Protein AF-A0A444UXS1-F1 (afdb_monomer_lite)

Foldseek 3Di:
DVVQLVVCVPPPVSNVVVVVVVVVVVVVVVVVVCCVPPPVNVVVVVVVVVVVVVVVVVVVVVVVVVVVVVVVVVVVVVVVVVVVVVVVVVVVVVVVVVVVVVVVVVVLVVVLVVLVVQLVVLVVQVVVLVVVVVVVVVVQVVVVVVVDHPDVVVVVVSVVVSVVSNVVSVVSNVVSVVVNVVSVVVVVVVVVVVVVVVVVVVVVVVVVVVVVVVVVVCCVPVNDPVDPPVPVPPDPPPDDPDDDDDDDDDDPDDDPDPPPPPPDDPVVVVVVVLVVLLVVLLVVVVVVPQDSVLLNVLCVVVSSPNVSSVVVSVVVVD

Secondary structure (DSSP, 8-state):
-HHHHHHSTT-HHHHHHHHHHHHHHHHHHHHHHHHHH-HHHHHHHHHHHHHHHHHHHHHHHHHHHHHHHHHHHHHHHHHHHHHHHHHHHHHHHHHHHHHHHHHHHHHHHHHHHHHHHHHHHHHHHHHHHHHHHHHHHHHHHHHHTTT----HHHHHHHHHHHHHHHHHHHHHHHHHHHHHHHHHHHHHHHHHHHHHHHHHHHHHHHHHHHHHHHHHHHHHHH--TTS----SS-----------------------PPP------HHHHHHHHHHHHHHHHHHHHHHTT--HHHHHHHHHHTTT-HHHHHHHHHHT--

InterPro domains:
  IPR009060 UBA-like superfamily [SSF46934] (278-315)
  IPR015940 Ubiquitin-associated domain [PS50030] (269-316)
  IPR031974 Programmed cell death protein 7 [PF16021] (1-224)
  IPR042575 Ubiquitin-associated protein 1, C-terminal [G3DSA:1.20.120.1920] (266-318)
  IPR049467 Ubiquitin-associated protein 1-like, UBA2 domain [PF21267] (277-316)
  IPR052831 Apoptosis-promoting protein [PTHR48190] (3-247)

pLDDT: mean 82.59, std 17.51, range [29.61, 98.12]

Radius of gyration: 54.07 Å; chains: 1; bounding box: 83×101×164 Å

Structure (mmCIF, N/CA/C/O backbone):
data_AF-A0A444UXS1-F1
#
_entry.id   AF-A0A444UXS1-F1
#
loop_
_atom_site.group_PDB
_atom_site.id
_atom_site.type_symbol
_atom_site.label_atom_id
_atom_site.label_alt_id
_atom_site.label_comp_id
_atom_site.label_asym_id
_atom_site.label_entity_id
_atom_site.label_seq_id
_atom_site.pdbx_PDB_ins_code
_atom_site.Cartn_x
_atom_site.Cartn_y
_atom_site.Cartn_z
_atom_site.occupancy
_atom_site.B_iso_or_equiv
_atom_site.auth_seq_id
_atom_site.auth_comp_id
_atom_site.auth_asym_id
_atom_site.auth_atom_id
_atom_site.pdbx_PDB_model_num
ATOM 1 N N . MET A 1 1 ? 24.025 29.123 -83.808 1.00 71.56 1 MET A N 1
ATOM 2 C CA . MET A 1 1 ? 24.877 28.785 -84.975 1.00 71.56 1 MET A CA 1
ATOM 3 C C . MET A 1 1 ? 24.047 28.399 -86.197 1.00 71.56 1 MET A C 1
ATOM 5 O O . MET A 1 1 ? 24.059 29.158 -87.150 1.00 71.56 1 MET A O 1
ATOM 9 N N . CYS A 1 2 ? 23.259 27.316 -86.175 1.00 77.44 2 CYS A N 1
ATOM 10 C CA . CYS A 1 2 ? 22.464 26.902 -87.348 1.00 77.44 2 CYS A CA 1
ATOM 11 C C . CYS A 1 2 ? 21.403 27.927 -87.802 1.00 77.44 2 CYS A C 1
ATOM 13 O O . CYS A 1 2 ? 21.151 28.049 -88.991 1.00 77.44 2 CYS A O 1
ATOM 15 N N . GLN A 1 3 ? 20.799 28.683 -86.878 1.00 81.50 3 GLN A N 1
ATOM 16 C CA . GLN A 1 3 ? 19.882 29.785 -87.220 1.00 81.50 3 GLN A CA 1
ATOM 17 C C . GLN A 1 3 ? 20.611 30.988 -87.845 1.00 81.50 3 GLN A C 1
ATOM 19 O O . GLN A 1 3 ? 20.126 31.545 -88.819 1.00 81.50 3 GLN A O 1
ATOM 24 N N . VAL A 1 4 ? 21.810 31.322 -87.355 1.00 78.06 4 VAL A N 1
ATOM 25 C CA . VAL A 1 4 ? 22.652 32.418 -87.879 1.00 78.06 4 VAL A CA 1
ATOM 26 C C . VAL A 1 4 ? 23.116 32.124 -89.312 1.00 78.06 4 VAL A C 1
ATOM 28 O O . VAL A 1 4 ? 23.089 33.000 -90.165 1.00 78.06 4 VAL A O 1
ATOM 31 N N . LEU A 1 5 ? 23.448 30.862 -89.609 1.00 78.25 5 LEU A N 1
ATOM 32 C CA . LEU A 1 5 ? 23.768 30.409 -90.969 1.00 78.25 5 LEU A CA 1
ATOM 33 C C . LEU A 1 5 ? 22.590 30.503 -91.942 1.00 78.25 5 LEU A C 1
ATOM 35 O O . LEU A 1 5 ? 22.803 30.732 -93.125 1.00 78.25 5 LEU A O 1
ATOM 39 N N . LYS A 1 6 ? 21.360 30.306 -91.451 1.00 80.56 6 LYS A N 1
ATOM 40 C CA . LYS A 1 6 ? 20.133 30.428 -92.254 1.00 80.56 6 LYS A CA 1
ATOM 41 C C . LYS A 1 6 ? 19.752 31.883 -92.528 1.00 80.56 6 LYS A C 1
ATOM 43 O O . LYS A 1 6 ? 19.131 32.149 -93.545 1.00 80.56 6 LYS A O 1
ATOM 48 N N . GLN A 1 7 ? 20.104 32.802 -91.631 1.00 80.12 7 GLN A N 1
ATOM 49 C CA . GLN A 1 7 ? 19.794 34.229 -91.761 1.00 80.12 7 GLN A CA 1
ATOM 50 C C . GLN A 1 7 ? 20.794 34.981 -92.652 1.00 80.12 7 GLN A C 1
ATOM 52 O O . GLN A 1 7 ? 20.419 35.962 -93.276 1.00 80.12 7 GLN A O 1
ATOM 57 N N . ASN A 1 8 ? 22.038 34.506 -92.759 1.00 74.62 8 ASN A N 1
ATOM 58 C CA . ASN A 1 8 ? 23.100 35.178 -93.516 1.00 74.62 8 ASN A CA 1
ATOM 59 C C . ASN A 1 8 ? 23.323 34.610 -94.931 1.00 74.62 8 ASN A C 1
ATOM 61 O O . ASN A 1 8 ? 24.358 34.886 -95.520 1.00 74.62 8 ASN A O 1
ATOM 65 N N . VAL A 1 9 ? 22.404 33.804 -95.479 1.00 74.25 9 VAL A N 1
ATOM 66 C CA . VAL A 1 9 ? 22.583 33.085 -96.768 1.00 74.25 9 VAL A CA 1
ATOM 67 C C . VAL A 1 9 ? 22.811 34.026 -97.957 1.00 74.25 9 VAL A C 1
ATOM 69 O O . VAL A 1 9 ? 23.476 33.653 -98.915 1.00 74.25 9 VAL A O 1
ATOM 72 N N . GLU A 1 10 ? 22.293 35.249 -97.878 1.00 73.12 10 GLU A N 1
ATOM 73 C CA . GLU A 1 10 ? 22.365 36.243 -98.954 1.00 73.12 10 GLU A CA 1
ATOM 74 C C . GLU A 1 10 ? 23.680 37.043 -98.959 1.00 73.12 10 GLU A C 1
ATOM 76 O O . GLU A 1 10 ? 24.007 37.673 -99.961 1.00 73.12 10 GLU A O 1
ATOM 81 N N . ASN A 1 11 ? 24.454 37.021 -97.864 1.00 79.25 11 ASN A N 1
ATOM 82 C CA . ASN A 1 11 ? 25.709 37.764 -97.748 1.00 79.25 11 ASN A CA 1
ATOM 83 C C . ASN A 1 11 ? 26.902 36.803 -97.675 1.00 79.25 11 ASN A C 1
ATOM 85 O O . ASN A 1 11 ? 27.207 36.249 -96.620 1.00 79.25 11 ASN A O 1
ATOM 89 N N . GLU A 1 12 ? 27.586 36.629 -98.805 1.00 73.81 12 GLU A N 1
ATOM 90 C CA . GLU A 1 12 ? 28.636 35.624 -99.017 1.00 73.81 12 GLU A CA 1
ATOM 91 C C . GLU A 1 12 ? 29.812 35.733 -98.022 1.00 73.81 12 GLU A C 1
ATOM 93 O O . GLU A 1 12 ? 30.326 34.719 -97.533 1.00 73.81 12 GLU A O 1
ATOM 98 N N . SER A 1 13 ? 30.200 36.953 -97.632 1.00 76.25 13 SER A N 1
ATOM 99 C CA . SER A 1 13 ? 31.288 37.174 -96.667 1.00 76.25 13 SER A CA 1
ATOM 100 C C . SER A 1 13 ? 30.868 36.837 -95.230 1.00 76.25 13 SER A C 1
ATOM 102 O O . SER A 1 13 ? 31.565 36.109 -94.526 1.00 76.25 13 SER A O 1
ATOM 104 N N . LEU A 1 14 ? 29.680 37.270 -94.798 1.00 79.62 14 LEU A N 1
ATOM 105 C CA . LEU A 1 14 ? 29.156 36.953 -93.461 1.00 79.62 14 LEU A CA 1
ATOM 106 C C . LEU A 1 14 ? 28.756 35.475 -93.329 1.00 79.62 14 LEU A C 1
ATOM 108 O O . LEU A 1 14 ? 28.864 34.873 -92.250 1.00 79.62 14 LEU A O 1
ATOM 112 N N . TRP A 1 15 ? 28.298 34.866 -94.422 1.00 83.31 15 TRP A N 1
ATOM 113 C CA . TRP A 1 15 ? 27.970 33.448 -94.478 1.00 83.31 15 TRP A CA 1
ATOM 114 C C . TRP A 1 15 ? 29.220 32.582 -94.343 1.00 83.31 15 TRP A C 1
ATOM 116 O O . TRP A 1 15 ? 29.248 31.687 -93.501 1.00 83.31 15 TRP A O 1
ATOM 126 N N . SER A 1 16 ? 30.284 32.885 -95.091 1.00 82.50 16 SER A N 1
ATOM 127 C CA . SER A 1 16 ? 31.548 32.144 -95.012 1.00 82.50 16 SER A CA 1
ATOM 128 C C . SER A 1 16 ? 32.194 32.238 -93.623 1.00 82.50 16 SER A C 1
ATOM 130 O O . SER A 1 16 ? 32.562 31.208 -93.054 1.00 82.50 16 SER A O 1
ATOM 132 N N . GLU A 1 17 ? 32.232 33.419 -92.997 1.00 83.69 17 GLU A N 1
ATOM 133 C CA . GLU A 1 17 ? 32.729 33.569 -91.620 1.00 83.69 17 GLU A CA 1
ATOM 134 C C . GLU A 1 17 ? 31.908 32.771 -90.595 1.00 83.69 17 GLU A C 1
ATOM 136 O O . GLU A 1 17 ? 32.457 32.112 -89.703 1.00 83.69 17 GLU A O 1
ATOM 141 N N . SER A 1 18 ? 30.576 32.823 -90.693 1.00 84.62 18 SER A N 1
ATOM 142 C CA . SER A 1 18 ? 29.694 32.078 -89.787 1.00 84.62 18 SER A CA 1
ATOM 143 C C . SER A 1 18 ? 29.741 30.566 -90.039 1.00 84.62 18 SER A C 1
ATOM 145 O O . SER A 1 18 ? 29.604 29.789 -89.088 1.00 84.62 18 SER A O 1
ATOM 147 N N . TYR A 1 19 ? 30.009 30.141 -91.277 1.00 86.25 19 TYR A N 1
ATOM 148 C CA . TYR A 1 19 ? 30.200 28.744 -91.670 1.00 86.25 19 TYR A CA 1
ATOM 149 C C . TYR A 1 19 ? 31.500 28.174 -91.111 1.00 86.25 19 TYR A C 1
ATOM 151 O O . TYR A 1 19 ? 31.478 27.108 -90.493 1.00 86.25 19 TYR A O 1
ATOM 159 N N . VAL A 1 20 ? 32.606 28.916 -91.205 1.00 88.94 20 VAL A N 1
ATOM 160 C CA . VAL A 1 20 ? 33.886 28.539 -90.584 1.00 88.94 20 VAL A CA 1
ATOM 161 C C . VAL A 1 20 ? 33.736 28.396 -89.066 1.00 88.94 20 VAL A C 1
ATOM 163 O O . VAL A 1 20 ? 34.165 27.390 -88.498 1.00 88.94 20 VAL A O 1
ATOM 166 N N . LYS A 1 21 ? 33.047 29.335 -88.401 1.00 88.69 21 LYS A N 1
ATOM 167 C CA . LYS A 1 21 ? 32.746 29.247 -86.958 1.00 88.69 21 LYS A CA 1
ATOM 168 C C . LYS A 1 21 ? 31.898 28.014 -86.619 1.00 88.69 21 LYS A C 1
ATOM 170 O O . LYS A 1 21 ? 32.183 27.317 -85.648 1.00 88.69 21 LYS A O 1
ATOM 175 N N . ALA A 1 22 ? 30.883 27.700 -87.424 1.00 90.25 22 ALA A N 1
ATOM 176 C CA . ALA A 1 22 ? 30.048 26.519 -87.210 1.00 90.25 22 ALA A CA 1
ATOM 177 C C . ALA A 1 22 ? 30.805 25.202 -87.440 1.00 90.25 22 ALA A C 1
ATOM 179 O O . ALA A 1 22 ? 30.586 24.240 -86.703 1.00 90.25 22 ALA A O 1
ATOM 180 N N . LEU A 1 23 ? 31.710 25.155 -88.422 1.00 91.00 23 LEU A N 1
ATOM 181 C CA . LEU A 1 23 ? 32.598 24.015 -88.642 1.00 91.00 23 LEU A CA 1
ATOM 182 C C . LEU A 1 23 ? 33.575 23.822 -87.481 1.00 91.00 23 LEU A C 1
ATOM 184 O O . LEU A 1 23 ? 33.778 22.683 -87.064 1.00 91.00 23 LEU A O 1
ATOM 188 N N . ALA A 1 24 ? 34.121 24.905 -86.923 1.00 91.69 24 ALA A N 1
ATOM 189 C CA . ALA A 1 24 ? 34.965 24.843 -85.733 1.00 91.69 24 ALA A CA 1
ATOM 190 C C . ALA A 1 24 ? 34.200 24.241 -84.542 1.00 91.69 24 ALA A C 1
ATOM 192 O O . ALA A 1 24 ? 34.638 23.243 -83.975 1.00 91.69 24 ALA A O 1
ATOM 193 N N . VAL A 1 25 ? 32.994 24.744 -84.248 1.00 92.06 25 VAL A N 1
ATOM 194 C CA . VAL A 1 25 ? 32.136 24.197 -83.180 1.00 92.06 25 VAL A CA 1
ATOM 195 C C . VAL A 1 25 ? 31.753 22.738 -83.453 1.00 92.06 25 VAL A C 1
ATOM 197 O O . VAL A 1 25 ? 31.771 21.912 -82.544 1.00 92.06 25 VAL A O 1
ATOM 200 N N . LYS A 1 26 ? 31.433 22.378 -84.704 1.00 92.19 26 LYS A N 1
ATOM 201 C CA . LYS A 1 26 ? 31.150 20.985 -85.083 1.00 92.19 26 LYS A CA 1
ATOM 202 C C . LYS A 1 26 ? 32.356 20.088 -84.814 1.00 92.19 26 LYS A C 1
ATOM 204 O O . LYS A 1 26 ? 32.177 18.998 -84.279 1.00 92.19 26 LYS A O 1
ATOM 209 N N . LYS A 1 27 ? 33.561 20.539 -85.165 1.00 93.31 27 LYS A N 1
ATOM 210 C CA . LYS A 1 27 ? 34.802 19.799 -84.931 1.00 93.31 27 LYS A CA 1
ATOM 211 C C . LYS A 1 27 ? 35.059 19.614 -83.433 1.00 93.31 27 LYS A C 1
ATOM 213 O O . LYS A 1 27 ? 35.276 18.484 -83.011 1.00 93.31 27 LYS A O 1
ATOM 218 N N . GLU A 1 28 ? 34.911 20.666 -82.627 1.00 93.19 28 GLU A N 1
ATOM 219 C CA . GLU A 1 28 ? 35.021 20.583 -81.161 1.00 93.19 28 GLU A CA 1
ATOM 220 C C . GLU A 1 28 ? 34.003 19.607 -80.550 1.00 93.19 28 GLU A C 1
ATOM 222 O O . GLU A 1 28 ? 34.329 18.836 -79.645 1.00 93.19 28 GLU A O 1
ATOM 227 N N . LEU A 1 29 ? 32.758 19.615 -81.038 1.00 92.25 29 LEU A N 1
ATOM 228 C CA . LEU A 1 29 ? 31.724 18.683 -80.587 1.00 92.25 29 LEU A CA 1
ATOM 229 C C . LEU A 1 29 ? 32.030 17.246 -81.009 1.00 92.25 29 LEU A C 1
ATOM 231 O O . LEU A 1 29 ? 31.828 16.334 -80.214 1.00 92.25 29 LEU A O 1
ATOM 235 N N . GLN A 1 30 ? 32.541 17.032 -82.222 1.00 92.81 30 GLN A N 1
ATOM 236 C CA . GLN A 1 30 ? 32.962 15.712 -82.692 1.00 92.81 30 GLN A CA 1
ATOM 237 C C . GLN A 1 30 ? 34.162 15.178 -81.902 1.00 92.81 30 GLN A C 1
ATOM 239 O O . GLN A 1 30 ? 34.218 13.986 -81.621 1.00 92.81 30 GLN A O 1
ATOM 244 N N . GLU A 1 31 ? 35.104 16.036 -81.514 1.00 91.62 31 GLU A N 1
ATOM 245 C CA . GLU A 1 31 ? 36.233 15.666 -80.656 1.00 91.62 31 GLU A CA 1
ATOM 246 C C . GLU A 1 31 ? 35.761 15.284 -79.247 1.00 91.62 31 GLU A C 1
ATOM 248 O O . GLU A 1 31 ? 36.121 14.218 -78.750 1.00 91.62 31 GLU A O 1
ATOM 253 N N . LYS A 1 32 ? 34.870 16.077 -78.637 1.00 91.00 32 LYS A N 1
ATOM 254 C CA . LYS A 1 32 ? 34.247 15.735 -77.345 1.00 91.00 32 LYS A CA 1
ATOM 255 C C . LYS A 1 32 ? 33.427 14.447 -77.429 1.00 91.00 32 LYS A C 1
ATOM 257 O O . LYS A 1 32 ? 33.515 13.614 -76.532 1.00 91.00 32 LYS A O 1
ATOM 262 N N . LEU A 1 33 ? 32.675 14.246 -78.509 1.00 93.12 33 LEU A N 1
ATOM 263 C CA . LEU A 1 33 ? 31.891 13.031 -78.718 1.00 93.12 33 LEU A CA 1
ATOM 264 C C . LEU A 1 33 ? 32.794 11.795 -78.806 1.00 93.12 33 LEU A C 1
ATOM 266 O O . LEU A 1 33 ? 32.538 10.824 -78.110 1.00 93.12 33 LEU A O 1
ATOM 270 N N . LYS A 1 34 ? 33.914 11.864 -79.539 1.00 90.88 34 LYS A N 1
ATOM 271 C CA . LYS A 1 34 ? 34.908 10.775 -79.583 1.00 90.88 34 LYS A CA 1
ATOM 272 C C . LYS A 1 34 ? 35.447 10.408 -78.200 1.00 90.88 34 LYS A C 1
ATOM 274 O O . LYS A 1 34 ? 35.647 9.232 -77.938 1.00 90.88 34 LYS A O 1
ATOM 279 N N . THR A 1 35 ? 35.660 11.384 -77.312 1.00 88.19 35 THR A N 1
ATOM 280 C CA . THR A 1 35 ? 36.096 11.092 -75.932 1.00 88.19 35 THR A CA 1
ATOM 281 C C . THR A 1 35 ? 35.005 10.446 -75.080 1.00 88.19 35 THR A C 1
ATOM 283 O O . THR A 1 35 ? 35.314 9.667 -74.186 1.00 88.19 35 THR A O 1
ATOM 286 N N . LEU A 1 36 ? 33.734 10.755 -75.349 1.00 88.81 36 LEU A N 1
ATOM 287 C CA . LEU A 1 36 ? 32.593 10.180 -74.635 1.00 88.81 36 LEU A CA 1
ATOM 288 C C . LEU A 1 36 ? 32.216 8.791 -75.157 1.00 88.81 36 LEU A C 1
ATOM 290 O O . LEU A 1 36 ? 31.752 7.974 -74.368 1.00 88.81 36 LEU A O 1
ATOM 294 N N . ASP A 1 37 ? 32.444 8.536 -76.446 1.00 89.19 37 ASP A N 1
ATOM 295 C CA . ASP A 1 37 ? 32.209 7.251 -77.112 1.00 89.19 37 ASP A CA 1
ATOM 296 C C . ASP A 1 37 ? 33.406 6.295 -76.991 1.00 89.19 37 ASP A C 1
ATOM 298 O O . ASP A 1 37 ? 33.297 5.122 -77.354 1.00 89.19 37 ASP A O 1
ATOM 302 N N . ASP A 1 38 ? 34.544 6.766 -76.466 1.00 93.25 38 ASP A N 1
ATOM 303 C CA . ASP A 1 38 ? 35.699 5.919 -76.188 1.00 93.25 38 ASP A CA 1
ATOM 304 C C . ASP A 1 38 ? 35.313 4.850 -75.143 1.00 93.25 38 ASP A C 1
ATOM 306 O O . ASP A 1 38 ? 34.990 5.183 -73.991 1.00 93.25 38 ASP A O 1
ATOM 310 N N . PRO A 1 39 ? 35.349 3.552 -75.502 1.00 93.44 39 PRO A N 1
ATOM 311 C CA . PRO A 1 39 ? 34.975 2.475 -74.594 1.00 93.44 39 PRO A CA 1
ATOM 312 C C . PRO A 1 39 ? 35.823 2.459 -73.317 1.00 93.44 39 PRO A C 1
ATOM 314 O O . PRO A 1 39 ? 35.317 2.064 -72.263 1.00 93.44 39 PRO A O 1
ATOM 317 N N . VAL A 1 40 ? 37.079 2.921 -73.374 1.00 93.38 40 VAL A N 1
ATOM 318 C CA . VAL A 1 40 ? 37.968 2.996 -72.206 1.00 93.38 40 VAL A CA 1
ATOM 319 C C . VAL A 1 40 ? 37.472 4.057 -71.225 1.00 93.38 40 VAL A C 1
ATOM 321 O O . VAL A 1 40 ? 37.344 3.786 -70.028 1.00 93.38 40 VAL A O 1
ATOM 324 N N . TYR A 1 41 ? 37.106 5.238 -71.729 1.00 91.50 41 TYR A N 1
ATOM 325 C CA . TYR A 1 41 ? 36.552 6.320 -70.916 1.00 91.50 41 TYR A CA 1
ATOM 326 C C . TYR A 1 41 ? 35.227 5.914 -70.255 1.00 91.50 41 TYR A C 1
ATOM 328 O O . TYR A 1 41 ? 35.045 6.102 -69.047 1.00 91.50 41 TYR A O 1
ATOM 336 N N . ILE A 1 42 ? 34.315 5.300 -71.017 1.00 92.62 42 ILE A N 1
ATOM 337 C CA . ILE A 1 42 ? 33.032 4.803 -70.498 1.00 92.62 42 ILE A CA 1
ATOM 338 C C . ILE A 1 42 ? 33.260 3.771 -69.389 1.00 92.62 42 ILE A C 1
ATOM 340 O O . ILE A 1 42 ? 32.602 3.824 -68.344 1.00 92.62 42 ILE A O 1
ATOM 344 N N . GLU A 1 43 ? 34.182 2.831 -69.590 1.00 95.12 43 GLU A N 1
ATOM 345 C CA . GLU A 1 43 ? 34.486 1.792 -68.609 1.00 95.12 43 GLU A CA 1
ATOM 346 C C . GLU A 1 43 ? 35.090 2.378 -67.323 1.00 95.12 43 GLU A C 1
ATOM 348 O O . GLU A 1 43 ? 34.709 1.991 -66.215 1.00 95.12 43 GLU A O 1
ATOM 353 N N . ASP A 1 44 ? 35.945 3.391 -67.429 1.00 94.06 44 ASP A N 1
ATOM 354 C CA . ASP A 1 44 ? 36.478 4.102 -66.267 1.00 94.06 44 ASP A CA 1
ATOM 355 C C . ASP A 1 44 ? 35.397 4.867 -65.495 1.00 94.06 44 ASP A C 1
ATOM 357 O O . ASP A 1 44 ? 35.377 4.856 -64.255 1.00 94.06 44 ASP A O 1
ATOM 361 N N . VAL A 1 45 ? 34.444 5.486 -66.197 1.00 94.62 45 VAL A N 1
ATOM 362 C CA . VAL A 1 45 ? 33.271 6.115 -65.573 1.00 94.62 45 VAL A CA 1
ATOM 363 C C . VAL A 1 45 ? 32.395 5.063 -64.883 1.00 94.62 45 VAL A C 1
ATOM 365 O O . VAL A 1 45 ? 32.007 5.257 -63.724 1.00 94.62 45 VAL A O 1
ATOM 368 N N . LYS A 1 46 ? 32.137 3.911 -65.517 1.00 95.75 46 LYS A N 1
ATOM 369 C CA . LYS A 1 46 ? 31.399 2.788 -64.908 1.00 95.75 46 LYS A CA 1
ATOM 370 C C . LYS A 1 46 ? 32.093 2.271 -63.650 1.00 95.75 46 LYS A C 1
ATOM 372 O O . LYS A 1 46 ? 31.438 2.115 -62.615 1.00 95.75 46 LYS A O 1
ATOM 377 N N . LYS A 1 47 ? 33.417 2.087 -63.680 1.00 96.38 47 LYS A N 1
ATOM 378 C CA . LYS A 1 47 ? 34.221 1.698 -62.509 1.00 96.38 47 LYS A CA 1
ATOM 379 C C . LYS A 1 47 ? 34.112 2.728 -61.384 1.00 96.38 47 LYS A C 1
ATOM 381 O O . LYS A 1 47 ? 33.912 2.345 -60.226 1.00 96.38 47 LYS A O 1
ATOM 386 N N . LYS A 1 48 ? 34.182 4.031 -61.688 1.00 96.81 48 LYS A N 1
ATOM 387 C CA . LYS A 1 48 ? 33.979 5.111 -60.700 1.00 96.81 48 LYS A CA 1
ATOM 388 C C . LYS A 1 48 ? 32.580 5.045 -60.076 1.00 96.81 48 LYS A C 1
ATOM 390 O O . LYS A 1 48 ? 32.458 5.066 -58.850 1.00 96.81 48 LYS A O 1
ATOM 395 N N . LEU A 1 49 ? 31.533 4.880 -60.884 1.00 97.06 49 LEU A N 1
ATOM 396 C CA . LEU A 1 49 ? 30.154 4.741 -60.401 1.00 97.06 49 LEU A CA 1
ATOM 397 C C . LEU A 1 49 ? 29.962 3.483 -59.545 1.00 97.06 49 LEU A C 1
ATOM 399 O O . LEU A 1 49 ? 29.319 3.548 -58.495 1.00 97.06 49 LEU A O 1
ATOM 403 N N . ALA A 1 50 ? 30.560 2.356 -59.932 1.00 97.19 50 ALA A N 1
ATOM 404 C CA . ALA A 1 50 ? 30.532 1.124 -59.152 1.00 97.19 50 ALA A CA 1
ATOM 405 C C . ALA A 1 50 ? 31.206 1.305 -57.781 1.00 97.19 50 ALA A C 1
ATOM 407 O O . ALA A 1 50 ? 30.650 0.880 -56.766 1.00 97.19 50 ALA A O 1
ATOM 408 N N . ARG A 1 51 ? 32.354 1.999 -57.717 1.00 96.88 51 ARG A N 1
ATOM 409 C CA . ARG A 1 51 ? 33.023 2.350 -56.448 1.00 96.88 51 ARG A CA 1
ATOM 410 C C . ARG A 1 51 ? 32.128 3.216 -55.555 1.00 96.88 51 ARG A C 1
ATOM 412 O O . ARG A 1 51 ? 32.005 2.932 -54.364 1.00 96.88 51 ARG A O 1
ATOM 419 N N . ILE A 1 52 ? 31.453 4.222 -56.119 1.00 96.56 52 ILE A N 1
ATOM 420 C CA . ILE A 1 52 ? 30.520 5.089 -55.377 1.00 96.56 52 ILE A CA 1
ATOM 421 C C . ILE A 1 52 ? 29.323 4.288 -54.850 1.00 96.56 52 ILE A C 1
ATOM 423 O O . ILE A 1 52 ? 28.985 4.407 -53.672 1.00 96.56 52 ILE A O 1
ATOM 427 N N . ARG A 1 53 ? 28.704 3.444 -55.687 1.00 96.75 53 ARG A N 1
ATOM 428 C CA . ARG A 1 53 ? 27.582 2.574 -55.289 1.00 96.75 53 ARG A CA 1
ATOM 429 C C . ARG A 1 53 ? 27.986 1.631 -54.156 1.00 96.75 53 ARG A C 1
ATOM 431 O O . ARG A 1 53 ? 27.296 1.588 -53.140 1.00 96.75 53 ARG A O 1
ATOM 438 N N . LYS A 1 54 ? 29.138 0.957 -54.277 1.00 97.19 54 LYS A N 1
ATOM 439 C CA . LYS A 1 54 ? 29.694 0.091 -53.220 1.00 97.19 54 LYS A CA 1
ATOM 440 C C . LYS A 1 54 ? 29.926 0.865 -51.917 1.00 97.19 54 LYS A C 1
ATOM 442 O O . LYS A 1 54 ? 29.516 0.400 -50.856 1.00 97.19 54 LYS A O 1
ATOM 447 N N . LYS A 1 55 ? 30.509 2.071 -51.984 1.00 96.75 55 LYS A N 1
ATOM 448 C CA . LYS A 1 55 ? 30.716 2.937 -50.808 1.00 96.75 55 LYS A CA 1
ATOM 449 C C . LYS A 1 55 ? 29.391 3.324 -50.143 1.00 96.75 55 LYS A C 1
ATOM 451 O O . LYS A 1 55 ? 29.273 3.202 -48.927 1.00 96.75 55 LYS A O 1
ATOM 456 N N . ARG A 1 56 ? 28.391 3.757 -50.919 1.00 96.62 56 ARG A N 1
ATOM 457 C CA . ARG A 1 56 ? 27.058 4.122 -50.402 1.00 96.62 56 ARG A CA 1
ATOM 458 C C . ARG A 1 56 ? 26.368 2.937 -49.733 1.00 96.62 56 ARG A C 1
ATOM 460 O O . ARG A 1 56 ? 25.861 3.091 -48.628 1.00 96.62 56 ARG A O 1
ATOM 467 N N . LEU A 1 57 ? 26.407 1.760 -50.358 1.00 96.88 57 LEU A N 1
ATOM 468 C CA . LEU A 1 57 ? 25.812 0.548 -49.799 1.00 96.88 57 LEU A CA 1
ATOM 469 C C . LEU A 1 57 ? 26.492 0.141 -48.485 1.00 96.88 57 LEU A C 1
ATOM 471 O O . LEU A 1 57 ? 25.802 -0.167 -47.519 1.00 96.88 57 LEU A O 1
ATOM 475 N N . ARG A 1 58 ? 27.830 0.211 -48.411 1.00 96.56 58 ARG A N 1
ATOM 476 C CA . ARG A 1 58 ? 28.583 -0.039 -47.170 1.00 96.56 58 ARG A CA 1
ATOM 477 C C . ARG A 1 5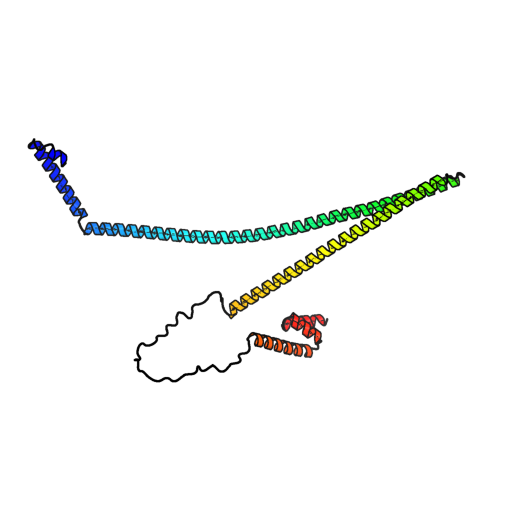8 ? 28.176 0.921 -46.053 1.00 96.56 58 ARG A C 1
ATOM 479 O O . ARG A 1 58 ? 27.960 0.484 -44.930 1.00 96.56 58 ARG A O 1
ATOM 486 N N . LEU A 1 59 ? 28.063 2.214 -46.354 1.00 96.12 59 LEU A N 1
ATOM 487 C CA . LEU A 1 59 ? 27.642 3.216 -45.370 1.00 96.12 59 LEU A CA 1
ATOM 488 C C . LEU A 1 59 ? 26.198 2.994 -44.912 1.00 96.12 59 LEU A C 1
ATOM 490 O O . LEU A 1 59 ? 25.913 3.117 -43.727 1.00 96.12 59 LEU A O 1
ATOM 494 N N . GLN A 1 60 ? 25.299 2.633 -45.830 1.00 96.75 60 GLN A N 1
ATOM 495 C CA . GLN A 1 60 ? 23.911 2.330 -45.494 1.00 96.75 60 GLN A CA 1
ATOM 496 C C . GLN A 1 60 ? 23.799 1.081 -44.612 1.00 96.75 60 GLN A C 1
ATOM 498 O O . GLN A 1 60 ? 23.047 1.108 -43.644 1.00 96.75 60 GLN A O 1
ATOM 503 N N . ARG A 1 61 ? 24.561 0.017 -44.910 1.00 96.44 61 ARG A N 1
ATOM 504 C CA . ARG A 1 61 ? 24.643 -1.190 -44.068 1.00 96.44 61 ARG A CA 1
ATOM 505 C C . ARG A 1 61 ? 25.154 -0.853 -42.672 1.00 96.44 61 ARG A C 1
ATOM 507 O O . ARG A 1 61 ? 24.425 -1.071 -41.717 1.00 96.44 61 ARG A O 1
ATOM 514 N N . LYS A 1 62 ? 26.298 -0.166 -42.576 1.00 96.56 62 LYS A N 1
ATOM 515 C CA . LYS A 1 62 ? 26.858 0.274 -41.291 1.00 96.56 62 LYS A CA 1
ATOM 516 C C . LYS A 1 62 ? 25.876 1.135 -40.487 1.00 96.56 62 LYS A C 1
ATOM 518 O O . LYS A 1 62 ? 25.759 0.967 -39.284 1.00 96.56 62 LYS A O 1
ATOM 523 N N . LYS A 1 63 ? 25.146 2.049 -41.139 1.00 97.19 63 LYS A N 1
ATOM 524 C CA . LYS A 1 63 ? 24.137 2.884 -40.465 1.00 97.19 63 LYS A CA 1
ATOM 525 C C . LYS A 1 63 ? 22.953 2.059 -39.947 1.00 97.19 63 LYS A C 1
ATOM 527 O O . LYS A 1 63 ? 22.437 2.377 -38.885 1.00 97.19 63 LYS A O 1
ATOM 532 N N . ARG A 1 64 ? 22.515 1.035 -40.690 1.00 95.94 64 ARG A N 1
ATOM 533 C CA . ARG A 1 64 ? 21.452 0.115 -40.252 1.00 95.94 64 ARG A CA 1
ATOM 534 C C . ARG A 1 64 ? 21.912 -0.756 -39.091 1.00 95.94 64 ARG A C 1
ATOM 536 O O . ARG A 1 64 ? 21.189 -0.842 -38.116 1.00 95.94 64 ARG A O 1
ATOM 543 N N . GLU A 1 65 ? 23.111 -1.324 -39.180 1.00 94.88 65 GLU A N 1
ATOM 544 C CA . GLU A 1 65 ? 23.727 -2.106 -38.100 1.00 94.88 65 GLU A CA 1
ATOM 545 C C . GLU A 1 65 ? 23.821 -1.273 -36.817 1.00 94.88 65 GLU A C 1
ATOM 547 O O . GLU A 1 65 ? 23.312 -1.685 -35.787 1.00 94.88 65 GLU A O 1
ATOM 552 N N . GLN A 1 66 ? 24.334 -0.041 -36.902 1.00 95.81 66 GLN A N 1
ATOM 553 C CA . GLN A 1 66 ? 24.396 0.871 -35.754 1.00 95.81 66 GLN A CA 1
ATOM 554 C C . GLN A 1 66 ? 23.020 1.283 -35.220 1.00 95.81 66 GLN A C 1
ATOM 556 O O . GLN A 1 66 ? 22.884 1.563 -34.036 1.00 95.81 66 GLN A O 1
ATOM 561 N N . ALA A 1 67 ? 22.010 1.401 -36.083 1.00 97.19 67 ALA A N 1
ATOM 562 C CA . ALA A 1 67 ? 20.655 1.716 -35.641 1.00 97.19 67 ALA A CA 1
ATOM 563 C C . ALA A 1 67 ? 20.019 0.530 -34.906 1.00 97.19 67 ALA A C 1
ATOM 565 O O . ALA A 1 67 ? 19.370 0.744 -33.890 1.00 97.19 67 ALA A O 1
ATOM 566 N N . LEU A 1 68 ? 20.242 -0.695 -35.394 1.00 96.25 68 LEU A N 1
ATOM 567 C CA . LEU A 1 68 ? 19.791 -1.921 -34.738 1.00 96.25 68 LEU A CA 1
ATOM 568 C C . LEU A 1 68 ? 20.494 -2.115 -33.392 1.00 96.25 68 LEU A C 1
ATOM 570 O O . LEU A 1 68 ? 19.818 -2.303 -32.392 1.00 96.25 68 LEU A O 1
ATOM 574 N N . GLU A 1 69 ? 21.818 -1.959 -33.341 1.00 95.81 69 GLU A N 1
ATOM 575 C CA . GLU A 1 69 ? 22.596 -2.057 -32.099 1.00 95.81 69 GLU A CA 1
ATOM 576 C C . GLU A 1 69 ? 22.111 -1.047 -31.047 1.00 95.81 69 GLU A C 1
ATOM 578 O O . GLU A 1 69 ? 21.874 -1.409 -29.897 1.00 95.81 69 GLU A O 1
ATOM 583 N N . LYS A 1 70 ? 21.853 0.205 -31.452 1.00 96.75 70 LYS A N 1
ATOM 584 C CA . LYS A 1 70 ? 21.255 1.219 -30.568 1.00 96.75 70 LYS A CA 1
ATOM 585 C C . LYS A 1 70 ? 19.855 0.842 -30.103 1.00 96.75 70 LYS A C 1
ATOM 587 O O . LYS A 1 70 ? 19.550 1.004 -28.931 1.00 96.75 70 LYS A O 1
ATOM 592 N N . GLN A 1 71 ? 19.013 0.334 -30.998 1.00 95.19 71 GLN A N 1
ATOM 593 C CA . GLN A 1 71 ? 17.665 -0.099 -30.642 1.00 95.19 71 GLN A CA 1
ATOM 594 C C . GLN A 1 71 ? 17.700 -1.271 -29.649 1.00 95.19 71 GLN A C 1
ATOM 596 O O . GLN A 1 71 ? 16.898 -1.316 -28.722 1.00 95.19 71 GLN A O 1
ATOM 601 N N . GLU A 1 72 ? 18.643 -2.201 -29.803 1.00 95.00 72 GLU A N 1
ATOM 602 C CA . GLU A 1 72 ? 18.866 -3.302 -28.863 1.00 95.00 72 GLU A CA 1
ATOM 603 C C . GLU A 1 72 ? 19.415 -2.810 -27.515 1.00 95.00 72 GLU A C 1
ATOM 605 O O . GLU A 1 72 ? 19.041 -3.325 -26.462 1.00 95.00 72 GLU A O 1
ATOM 610 N N . GLU A 1 73 ? 20.302 -1.814 -27.507 1.00 94.06 73 GLU A N 1
ATOM 611 C CA . GLU A 1 73 ? 20.765 -1.150 -26.282 1.00 94.06 73 GLU A CA 1
ATOM 612 C C . GLU A 1 73 ? 19.632 -0.421 -25.556 1.00 94.06 73 GLU A C 1
ATOM 614 O O . GLU A 1 73 ? 19.478 -0.58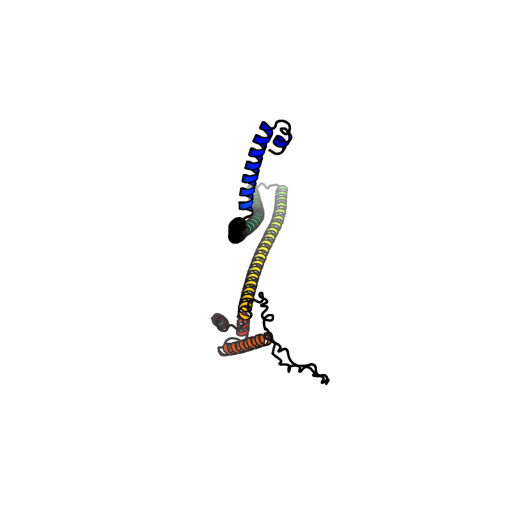4 -24.344 1.00 94.06 73 GLU A O 1
ATOM 619 N N . GLU A 1 74 ? 18.817 0.331 -26.292 1.00 95.88 74 GLU A N 1
ATOM 620 C CA . GLU A 1 74 ? 17.633 1.024 -25.785 1.00 95.88 74 GLU A CA 1
ATOM 621 C C . GLU A 1 74 ? 16.601 0.027 -25.250 1.00 95.88 74 GLU A C 1
ATOM 623 O O . GLU A 1 74 ? 16.086 0.219 -24.152 1.00 95.88 74 GLU A O 1
ATOM 628 N N . ALA A 1 75 ? 16.360 -1.088 -25.946 1.00 96.69 75 ALA A N 1
ATOM 629 C CA . ALA A 1 75 ? 15.477 -2.152 -25.470 1.00 96.69 75 ALA A CA 1
ATOM 630 C C . ALA A 1 75 ? 15.997 -2.786 -24.168 1.00 96.69 75 ALA A C 1
ATOM 632 O O . ALA A 1 75 ? 15.239 -2.946 -23.212 1.00 96.69 75 ALA A O 1
ATOM 633 N N . ARG A 1 76 ? 17.304 -3.074 -24.082 1.00 96.88 76 ARG A N 1
ATOM 634 C CA . ARG A 1 76 ? 17.943 -3.577 -22.850 1.00 96.88 76 ARG A CA 1
ATOM 635 C C . ARG A 1 76 ? 17.918 -2.556 -21.713 1.00 96.88 76 ARG A C 1
ATOM 637 O O . ARG A 1 76 ? 17.923 -2.936 -20.541 1.00 96.88 76 ARG A O 1
ATOM 644 N N . ALA A 1 77 ? 17.970 -1.261 -22.017 1.00 95.25 77 ALA A N 1
ATOM 645 C CA . ALA A 1 77 ? 17.817 -0.202 -21.024 1.00 95.25 77 ALA A CA 1
ATOM 646 C C . ALA A 1 77 ? 16.368 -0.117 -20.530 1.00 95.25 77 ALA A C 1
ATOM 648 O O . ALA A 1 77 ? 16.147 -0.173 -19.323 1.00 95.25 77 ALA A O 1
ATOM 649 N N . ALA A 1 78 ? 15.401 -0.106 -21.447 1.00 96.81 78 ALA A N 1
ATOM 650 C CA . ALA A 1 78 ? 13.978 -0.092 -21.139 1.00 96.81 78 ALA A CA 1
ATOM 651 C C . ALA A 1 78 ? 13.552 -1.318 -20.317 1.00 96.81 78 ALA A C 1
ATOM 653 O O . ALA A 1 78 ? 12.746 -1.189 -19.402 1.00 96.81 78 ALA A O 1
ATOM 654 N N . GLU A 1 79 ? 14.120 -2.500 -20.574 1.00 96.38 79 GLU A N 1
ATOM 655 C CA . GLU A 1 79 ? 13.854 -3.688 -19.758 1.00 96.38 79 GLU A CA 1
ATOM 656 C C . GLU A 1 79 ? 14.357 -3.517 -18.317 1.00 96.38 79 GLU A C 1
ATOM 658 O O . GLU A 1 79 ? 13.632 -3.821 -17.367 1.00 96.38 79 GLU A O 1
ATOM 663 N N . ARG A 1 80 ? 15.570 -2.980 -18.129 1.00 97.00 80 ARG A N 1
ATOM 664 C CA . ARG A 1 80 ? 16.111 -2.681 -16.792 1.00 97.00 80 ARG A CA 1
ATOM 665 C C . ARG A 1 80 ? 15.274 -1.629 -16.069 1.00 97.00 80 ARG A C 1
ATOM 667 O O . ARG A 1 80 ? 14.981 -1.796 -14.887 1.00 97.00 80 ARG A O 1
ATOM 674 N N . GLU A 1 81 ? 14.858 -0.577 -16.765 1.00 93.81 81 GLU A N 1
ATOM 675 C CA . GLU A 1 81 ? 13.971 0.452 -16.213 1.00 93.81 81 GLU A CA 1
ATOM 676 C C . GLU A 1 81 ? 12.606 -0.132 -15.835 1.00 93.81 81 GLU A C 1
ATOM 678 O O . GLU A 1 81 ? 12.154 0.055 -14.708 1.00 93.81 81 GLU A O 1
ATOM 683 N N . ALA A 1 82 ? 12.005 -0.959 -16.693 1.00 97.44 82 ALA A N 1
ATOM 684 C CA . ALA A 1 82 ? 10.754 -1.649 -16.395 1.00 97.44 82 ALA A CA 1
ATOM 685 C C . ALA A 1 82 ? 10.881 -2.599 -15.191 1.00 97.44 82 ALA A C 1
ATOM 687 O O . ALA A 1 82 ? 9.950 -2.717 -14.391 1.00 97.44 82 ALA A O 1
ATOM 688 N N . GLN A 1 83 ? 12.027 -3.267 -15.015 1.00 97.38 83 GLN A N 1
ATOM 689 C CA . GLN A 1 83 ? 12.305 -4.075 -13.822 1.00 97.38 83 GLN A CA 1
ATOM 690 C C . GLN A 1 83 ? 12.386 -3.210 -12.556 1.00 97.38 83 GLN A C 1
ATOM 692 O O . GLN A 1 83 ? 11.814 -3.585 -11.526 1.00 97.38 83 GLN A O 1
ATOM 697 N N . ILE A 1 84 ? 13.041 -2.047 -12.634 1.00 95.88 84 ILE A N 1
ATOM 698 C CA . ILE A 1 84 ? 13.116 -1.076 -11.536 1.00 95.88 84 ILE A CA 1
ATOM 699 C C . ILE A 1 84 ? 11.719 -0.562 -11.187 1.00 95.88 84 ILE A C 1
ATOM 701 O O . ILE A 1 84 ? 11.342 -0.572 -10.016 1.00 95.88 84 ILE A O 1
ATOM 705 N N . ASP A 1 85 ? 10.922 -0.173 -12.175 1.00 97.19 85 ASP A N 1
ATOM 706 C CA . ASP A 1 85 ? 9.575 0.347 -11.951 1.00 97.19 85 ASP A CA 1
ATOM 707 C C . ASP A 1 85 ? 8.638 -0.731 -11.414 1.00 97.19 85 ASP A C 1
ATOM 709 O O . ASP A 1 85 ? 7.872 -0.478 -10.484 1.00 97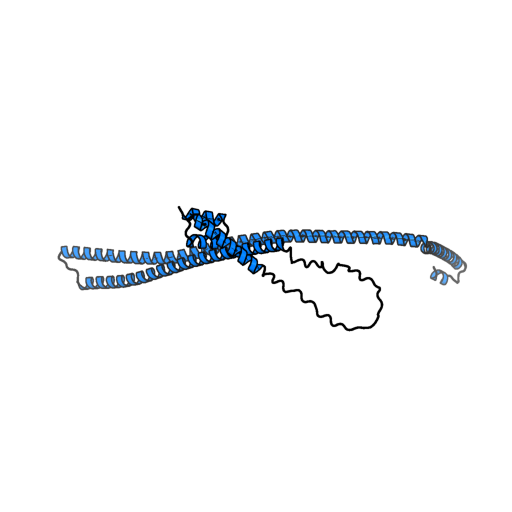.19 85 ASP A O 1
ATOM 713 N N . LYS A 1 86 ? 8.760 -1.974 -11.890 1.00 98.12 86 LYS A N 1
ATOM 714 C CA . LYS A 1 86 ? 8.051 -3.122 -11.312 1.00 98.12 86 LYS A CA 1
ATOM 715 C C . LYS A 1 86 ? 8.404 -3.322 -9.840 1.00 98.12 86 LYS A C 1
ATOM 717 O O . LYS A 1 86 ? 7.519 -3.633 -9.042 1.00 98.12 86 LYS A O 1
ATOM 722 N N . TRP A 1 87 ? 9.672 -3.166 -9.462 1.00 97.62 87 TRP A N 1
ATOM 723 C CA . TRP A 1 87 ? 10.091 -3.242 -8.062 1.00 97.62 87 TRP A CA 1
ATOM 724 C C . TRP A 1 87 ? 9.562 -2.057 -7.245 1.00 97.62 87 TRP A C 1
ATOM 726 O O . TRP A 1 87 ? 8.969 -2.270 -6.189 1.00 97.62 87 TRP A O 1
ATOM 736 N N . ARG A 1 88 ? 9.668 -0.829 -7.762 1.00 96.88 88 ARG A N 1
ATOM 737 C CA . ARG A 1 88 ? 9.129 0.381 -7.123 1.00 96.88 88 ARG A CA 1
ATOM 738 C C . ARG A 1 88 ? 7.627 0.278 -6.891 1.00 96.88 88 ARG A C 1
ATOM 740 O O . ARG A 1 88 ? 7.181 0.533 -5.780 1.00 96.88 88 ARG A O 1
ATOM 747 N N . MET A 1 89 ? 6.862 -0.158 -7.891 1.00 95.69 89 MET A N 1
ATOM 748 C CA . MET A 1 89 ? 5.421 -0.386 -7.761 1.00 95.69 89 MET A CA 1
ATOM 749 C C . MET A 1 89 ? 5.112 -1.400 -6.661 1.00 95.69 89 MET A C 1
ATOM 751 O O . MET A 1 89 ? 4.236 -1.146 -5.843 1.00 95.69 89 MET A O 1
ATOM 755 N N . LYS A 1 90 ? 5.860 -2.509 -6.576 1.00 96.06 90 LYS A N 1
ATOM 756 C CA . LYS A 1 90 ? 5.701 -3.479 -5.479 1.00 96.06 90 LYS A CA 1
ATOM 757 C C . LYS A 1 90 ? 5.994 -2.855 -4.114 1.00 96.06 90 LYS A C 1
ATOM 759 O O . LYS A 1 90 ? 5.262 -3.116 -3.167 1.00 96.06 90 LYS A O 1
ATOM 764 N N . CYS A 1 91 ? 7.044 -2.045 -3.998 1.00 95.75 91 CYS A N 1
ATOM 765 C CA . CYS A 1 91 ? 7.372 -1.356 -2.749 1.00 95.75 91 CYS A CA 1
ATOM 766 C C . CYS A 1 91 ? 6.287 -0.351 -2.349 1.00 95.75 91 CYS A C 1
ATOM 768 O O . CYS A 1 91 ? 5.869 -0.342 -1.195 1.00 95.75 91 CYS A O 1
ATOM 770 N N . VAL A 1 92 ? 5.802 0.453 -3.297 1.00 95.62 92 VAL A N 1
ATOM 771 C CA . VAL A 1 92 ? 4.706 1.405 -3.070 1.00 95.62 92 VAL A CA 1
ATOM 772 C C . VAL A 1 92 ? 3.442 0.665 -2.641 1.00 95.62 92 VAL A C 1
ATOM 774 O O . VAL A 1 92 ? 2.868 1.016 -1.618 1.00 95.62 92 VAL A O 1
ATOM 777 N N . GLN A 1 93 ? 3.066 -0.409 -3.341 1.00 94.00 93 GLN A N 1
ATOM 778 C CA . GLN A 1 93 ? 1.916 -1.242 -2.980 1.00 94.00 93 GLN A CA 1
ATOM 779 C C . GLN A 1 93 ? 2.036 -1.799 -1.560 1.00 94.00 93 GLN A C 1
ATOM 781 O O . GLN A 1 93 ? 1.091 -1.677 -0.795 1.00 94.00 93 GLN A O 1
ATOM 786 N N . GLN A 1 94 ? 3.199 -2.329 -1.168 1.00 93.44 94 GLN A N 1
ATOM 787 C CA . GLN A 1 94 ? 3.411 -2.833 0.195 1.00 93.44 94 GLN A CA 1
ATOM 788 C C . GLN A 1 94 ? 3.273 -1.740 1.260 1.00 93.44 94 GLN A C 1
ATOM 790 O O . GLN A 1 94 ? 2.748 -1.990 2.342 1.00 93.44 94 GLN A O 1
ATOM 795 N N . VAL A 1 95 ? 3.774 -0.534 0.985 1.00 95.81 95 VAL A N 1
ATOM 796 C CA . VAL A 1 95 ? 3.642 0.600 1.909 1.00 95.81 95 VAL A CA 1
ATOM 797 C C . VAL A 1 95 ? 2.188 1.059 1.991 1.00 95.81 95 VAL A C 1
ATOM 799 O O . VAL A 1 95 ? 1.693 1.311 3.087 1.00 95.81 95 VAL A O 1
ATOM 802 N N . GLU A 1 96 ? 1.491 1.138 0.860 1.00 91.12 96 GLU A N 1
ATOM 803 C CA . GLU A 1 96 ? 0.073 1.488 0.817 1.00 91.12 96 GLU A CA 1
ATOM 804 C C . GLU A 1 96 ? -0.809 0.449 1.509 1.00 91.12 96 GLU A C 1
ATOM 806 O O . GLU A 1 96 ? -1.718 0.833 2.235 1.00 91.12 96 GLU A O 1
ATOM 811 N N . GLU A 1 97 ? -0.550 -0.846 1.320 1.00 89.19 97 GLU A N 1
ATOM 812 C CA . GLU A 1 97 ? -1.251 -1.934 2.012 1.00 89.19 97 GLU A CA 1
ATOM 813 C C . GLU A 1 97 ? -1.086 -1.798 3.528 1.00 89.19 97 GLU A C 1
ATOM 815 O O . GLU A 1 97 ? -2.083 -1.670 4.235 1.00 89.19 97 GLU A O 1
ATOM 820 N N . LYS A 1 98 ? 0.154 -1.652 4.017 1.00 90.19 98 LYS A N 1
ATOM 821 C CA . LYS A 1 98 ? 0.423 -1.406 5.444 1.00 90.19 98 LYS A CA 1
ATOM 822 C C . LYS A 1 98 ? -0.266 -0.151 5.970 1.00 90.19 98 LYS A C 1
ATOM 824 O O . LYS A 1 98 ? -0.724 -0.123 7.109 1.00 90.19 98 LYS A O 1
ATOM 829 N N . LYS A 1 99 ? -0.324 0.911 5.164 1.00 92.94 99 LYS A N 1
ATOM 830 C CA . LYS A 1 99 ? -1.012 2.147 5.542 1.00 92.94 99 LYS A CA 1
ATOM 831 C C . LYS A 1 99 ? -2.523 1.928 5.645 1.00 92.94 99 LYS A C 1
ATOM 833 O O . LYS A 1 99 ? -3.120 2.367 6.621 1.00 92.94 99 LYS A O 1
ATOM 838 N N . ARG A 1 100 ? -3.128 1.219 4.686 1.00 87.94 100 ARG A N 1
ATOM 839 C CA . ARG A 1 100 ? -4.556 0.860 4.713 1.00 87.94 100 ARG A CA 1
ATOM 840 C C . ARG A 1 100 ? -4.886 -0.007 5.930 1.00 87.94 100 ARG A C 1
ATOM 842 O O . ARG A 1 100 ? -5.862 0.276 6.611 1.00 87.94 100 ARG A O 1
ATOM 849 N N . GLU A 1 101 ? -4.056 -0.998 6.250 1.00 86.50 101 GLU A N 1
ATOM 850 C CA . GLU A 1 101 ? -4.202 -1.829 7.458 1.00 86.50 101 GLU A CA 1
ATOM 851 C C . GLU A 1 101 ? -4.155 -0.982 8.741 1.00 86.50 101 GLU A C 1
ATOM 853 O O . GLU A 1 101 ? -4.999 -1.126 9.627 1.00 86.50 101 GLU A O 1
ATOM 858 N N . GLN A 1 102 ? -3.205 -0.045 8.835 1.00 84.31 102 GLN A N 1
ATOM 859 C CA . GLN A 1 102 ? -3.109 0.877 9.972 1.00 84.31 102 GLN A CA 1
ATOM 860 C C . GLN A 1 102 ? -4.327 1.800 10.085 1.00 84.31 102 GLN A C 1
ATOM 862 O O . GLN A 1 102 ? -4.810 2.029 11.193 1.00 84.31 102 GLN A O 1
ATOM 867 N N . GLU A 1 103 ? -4.828 2.323 8.965 1.00 89.44 103 GLU A N 1
ATOM 868 C CA . GLU A 1 103 ? -6.027 3.166 8.925 1.00 89.44 103 GLU A CA 1
ATOM 869 C C . GLU A 1 103 ? -7.276 2.385 9.365 1.00 89.44 103 GLU A C 1
ATOM 871 O O . GLU A 1 103 ? -8.052 2.894 10.175 1.00 89.44 103 GLU A O 1
ATOM 876 N N . LEU A 1 104 ? -7.435 1.134 8.916 1.00 86.44 104 LEU A N 1
ATOM 877 C CA . LEU A 1 104 ? -8.523 0.250 9.351 1.00 86.44 104 LEU A CA 1
ATOM 878 C C . LEU A 1 104 ? -8.450 -0.033 10.855 1.00 86.44 104 LEU A C 1
ATOM 880 O O . LEU A 1 104 ? -9.447 0.122 11.564 1.00 86.44 104 LEU A O 1
ATOM 884 N N . LYS A 1 105 ? -7.258 -0.357 11.367 1.00 88.44 105 LYS A N 1
ATOM 885 C CA . LYS A 1 105 ? -7.044 -0.565 12.803 1.00 88.44 105 LYS A CA 1
ATOM 886 C C . LYS A 1 105 ? -7.362 0.690 13.616 1.00 88.44 105 LYS A C 1
ATOM 888 O O . LYS A 1 105 ? -8.062 0.609 14.622 1.00 88.44 105 LYS A O 1
ATOM 893 N N . ALA A 1 106 ? -6.892 1.853 13.170 1.00 90.69 106 ALA A N 1
ATOM 894 C CA . ALA A 1 106 ? -7.163 3.121 13.839 1.00 90.69 106 ALA A CA 1
ATOM 895 C C . ALA A 1 106 ? -8.664 3.463 13.841 1.00 90.69 106 ALA A C 1
ATOM 897 O O . ALA A 1 106 ? -9.183 3.945 14.849 1.00 90.69 106 ALA A O 1
ATOM 898 N N . ALA A 1 107 ? -9.377 3.181 12.746 1.00 90.50 107 ALA A N 1
ATOM 899 C CA . ALA A 1 107 ? -10.824 3.360 12.671 1.00 90.50 107 ALA A CA 1
ATOM 900 C C . ALA A 1 107 ? -11.562 2.444 13.664 1.00 90.50 107 ALA A C 1
ATOM 902 O O . ALA A 1 107 ? -12.437 2.913 14.395 1.00 90.50 107 ALA A O 1
ATOM 903 N N . ALA A 1 108 ? -11.168 1.170 13.755 1.00 88.00 108 ALA A N 1
ATOM 904 C CA . ALA A 1 108 ? -11.720 0.232 14.730 1.00 88.00 108 ALA A CA 1
ATOM 905 C C . ALA A 1 108 ? -11.465 0.673 16.182 1.00 88.00 108 ALA A C 1
ATOM 907 O O . ALA A 1 108 ? -12.386 0.683 17.005 1.00 88.00 108 ALA A O 1
ATOM 908 N N . ASP A 1 109 ? -10.236 1.096 16.492 1.00 90.06 109 ASP A N 1
ATOM 909 C CA . ASP A 1 109 ? -9.864 1.596 17.817 1.00 90.06 109 ASP A CA 1
ATOM 910 C C . ASP A 1 109 ? -10.647 2.865 18.186 1.00 90.06 109 ASP A C 1
ATOM 912 O O . ASP A 1 109 ? -11.078 3.012 19.335 1.00 90.06 109 ASP A O 1
ATOM 916 N N . SER A 1 110 ? -10.901 3.755 17.218 1.00 95.06 110 SER A N 1
ATOM 917 C CA . SER A 1 110 ? -11.745 4.939 17.416 1.00 95.06 110 SER A CA 1
ATOM 918 C C . SER A 1 110 ? -13.157 4.542 17.844 1.00 95.06 110 SER A C 1
ATOM 920 O O . SER A 1 110 ? -13.621 4.996 18.892 1.00 95.06 110 SER A O 1
ATOM 922 N N . VAL A 1 111 ? -13.814 3.642 17.104 1.00 93.81 111 VAL A N 1
ATOM 923 C CA . VAL A 1 111 ? -15.175 3.176 17.424 1.00 93.81 111 VAL A CA 1
ATOM 924 C C . VAL A 1 111 ? -15.218 2.497 18.800 1.00 93.81 111 VAL A C 1
ATOM 926 O O . VAL A 1 111 ? -16.077 2.813 19.626 1.00 93.81 111 VAL A O 1
ATOM 929 N N . LEU A 1 112 ? -14.251 1.626 19.111 1.00 93.00 112 LEU A N 1
ATOM 930 C CA . LEU A 1 112 ? -14.148 1.001 20.435 1.00 93.00 112 LEU A CA 1
ATOM 931 C C . LEU A 1 112 ? -13.950 2.026 21.558 1.00 93.00 112 LEU A C 1
ATOM 933 O O . LEU A 1 112 ? -14.524 1.885 22.641 1.00 93.00 112 LEU A O 1
ATOM 937 N N . SER A 1 113 ? -13.130 3.055 21.333 1.00 94.94 113 SER A N 1
ATOM 938 C CA . SER A 1 113 ? -12.891 4.106 22.324 1.00 94.94 113 SER A CA 1
ATOM 939 C C . SER A 1 113 ? -14.164 4.901 22.636 1.00 94.94 113 SER A C 1
ATOM 941 O O . SER A 1 113 ? -14.414 5.236 23.798 1.00 94.94 113 SER A O 1
ATOM 943 N N . GLU A 1 114 ? -15.024 5.123 21.638 1.00 96.94 114 GLU A N 1
ATOM 944 C CA . GLU A 1 114 ? -16.323 5.768 21.823 1.00 96.94 114 GLU A CA 1
ATOM 945 C C . GLU A 1 114 ? -17.270 4.910 22.664 1.00 96.94 114 GLU A C 1
ATOM 947 O O . GLU A 1 114 ? -17.892 5.419 23.601 1.00 96.94 114 GLU A O 1
ATOM 952 N N . VAL A 1 115 ? -17.352 3.604 22.390 1.00 96.88 115 VAL A N 1
ATOM 953 C CA . VAL A 1 115 ? -18.169 2.675 23.189 1.00 96.88 115 VAL A CA 1
ATOM 954 C C . VAL A 1 115 ? -17.672 2.626 24.636 1.00 96.88 115 VAL A C 1
ATOM 956 O O . VAL A 1 115 ? -18.467 2.765 25.569 1.00 96.88 115 VAL A O 1
ATOM 959 N N . ARG A 1 116 ? -16.352 2.557 24.851 1.00 95.62 116 ARG A N 1
ATOM 960 C CA . ARG A 1 116 ? -15.749 2.604 26.196 1.00 95.62 116 ARG A CA 1
ATOM 961 C C . ARG A 1 116 ? -16.059 3.909 26.925 1.00 95.62 116 ARG A C 1
ATOM 963 O O . ARG A 1 116 ? -16.333 3.894 28.127 1.00 95.62 116 ARG A O 1
ATOM 970 N N . LYS A 1 117 ? -16.074 5.039 26.212 1.00 97.62 117 LYS A N 1
ATOM 971 C CA . LYS A 1 117 ? -16.486 6.333 26.769 1.00 97.62 117 LYS A CA 1
ATOM 972 C C . LYS A 1 117 ? -17.958 6.311 27.193 1.00 97.62 117 LYS A C 1
ATOM 974 O O . LYS A 1 117 ? -18.256 6.703 28.319 1.00 97.62 117 LYS A O 1
ATOM 979 N N . LYS A 1 118 ? -18.863 5.773 26.366 1.00 96.94 118 LYS A N 1
ATOM 980 C CA . LYS A 1 118 ? -20.294 5.608 26.708 1.00 96.94 118 LYS A CA 1
ATOM 981 C C . LYS A 1 118 ? -20.505 4.698 27.931 1.00 96.94 118 LYS A C 1
ATOM 983 O O . LYS A 1 118 ? -21.343 4.995 28.792 1.00 96.94 118 LYS A O 1
ATOM 988 N N . GLN A 1 119 ? -19.732 3.616 28.048 1.00 96.69 119 GLN A N 1
ATOM 989 C CA . GLN A 1 119 ? -19.737 2.739 29.226 1.00 96.69 119 GLN A CA 1
ATOM 990 C C . GLN A 1 119 ? -19.261 3.482 30.481 1.00 96.69 119 GLN A C 1
ATOM 992 O O . GLN A 1 119 ? -19.906 3.405 31.531 1.00 96.69 119 GLN A O 1
ATOM 997 N N . ALA A 1 120 ? -18.157 4.228 30.382 1.00 97.06 120 ALA A N 1
ATOM 998 C CA . ALA A 1 120 ? -17.645 5.046 31.478 1.00 97.06 120 ALA A CA 1
ATOM 999 C C . ALA A 1 120 ? -18.667 6.109 31.909 1.00 97.06 120 ALA A C 1
ATOM 1001 O O . ALA A 1 120 ? -18.904 6.276 33.103 1.00 97.06 120 ALA A O 1
ATOM 1002 N N . ASP A 1 121 ? -19.340 6.762 30.963 1.00 97.19 121 ASP A N 1
ATOM 1003 C CA . ASP A 1 121 ? -20.396 7.742 31.237 1.00 97.19 121 ASP A CA 1
ATOM 1004 C C . ASP A 1 121 ? -21.585 7.131 31.975 1.00 97.19 121 ASP A C 1
ATOM 1006 O O . ASP A 1 121 ? -22.079 7.716 32.940 1.00 97.19 121 ASP A O 1
ATOM 1010 N N . SER A 1 122 ? -22.007 5.924 31.592 1.00 97.12 122 SER A N 1
ATOM 1011 C CA . SER A 1 122 ? -23.077 5.210 32.300 1.00 97.12 122 SER A CA 1
ATOM 1012 C C . SER A 1 122 ? -22.682 4.872 33.741 1.00 97.12 122 SER A C 1
ATOM 1014 O O . SER A 1 122 ? -23.488 5.053 34.656 1.00 97.12 122 SER A O 1
ATOM 1016 N N . LYS A 1 123 ? -21.426 4.461 33.976 1.00 96.56 123 LYS A N 1
ATOM 1017 C CA . LYS A 1 123 ? -20.888 4.242 35.331 1.00 96.56 123 LYS A CA 1
ATOM 1018 C C . LYS A 1 123 ? -20.851 5.544 36.138 1.00 96.56 123 LYS A C 1
ATOM 1020 O O . LYS A 1 123 ? -21.373 5.571 37.250 1.00 96.56 123 LYS A O 1
ATOM 1025 N N . ARG A 1 124 ? -20.351 6.639 35.548 1.00 98.06 124 ARG A N 1
ATOM 1026 C CA . ARG A 1 124 ? -20.346 7.974 36.176 1.00 98.06 124 ARG A CA 1
ATOM 1027 C C . ARG A 1 124 ? -21.754 8.425 36.570 1.00 98.06 124 ARG A C 1
ATOM 1029 O O . ARG A 1 124 ? -21.954 8.896 37.685 1.00 98.06 124 ARG A O 1
ATOM 1036 N N . MET A 1 125 ? -22.743 8.235 35.695 1.00 97.00 125 MET A N 1
ATOM 1037 C CA . MET A 1 125 ? -24.139 8.576 35.984 1.00 97.00 125 MET A CA 1
ATOM 1038 C C . MET A 1 125 ? -24.703 7.749 37.151 1.00 97.00 125 MET A C 1
ATOM 1040 O O . MET A 1 125 ? -25.376 8.295 38.025 1.00 97.00 125 MET A O 1
ATOM 1044 N N . MET A 1 126 ? -24.392 6.449 37.216 1.00 96.75 126 MET A N 1
ATOM 1045 C CA . MET A 1 126 ? -24.772 5.606 38.358 1.00 96.75 126 MET A CA 1
ATOM 1046 C C . MET A 1 126 ? -24.122 6.072 39.663 1.00 96.75 126 MET A C 1
ATOM 1048 O O . MET A 1 126 ? -24.780 6.079 40.703 1.00 96.75 126 MET A O 1
ATOM 1052 N N . ASP A 1 127 ? -22.854 6.483 39.628 1.00 97.62 127 ASP A N 1
ATOM 1053 C CA . ASP A 1 127 ? -22.150 7.006 40.804 1.00 97.62 127 ASP A CA 1
ATOM 1054 C C . ASP A 1 127 ? -22.771 8.300 41.329 1.00 97.62 127 ASP A C 1
ATOM 1056 O O . ASP A 1 127 ? -22.952 8.444 42.541 1.00 97.62 127 ASP A O 1
ATOM 1060 N N . ILE A 1 128 ? -23.179 9.199 40.430 1.00 97.56 128 ILE A N 1
ATOM 1061 C CA . ILE A 1 128 ? -23.910 10.422 40.782 1.00 97.56 128 ILE A CA 1
ATOM 1062 C C . ILE A 1 128 ? -25.253 10.078 41.437 1.00 97.56 128 ILE A C 1
ATOM 1064 O O . ILE A 1 128 ? -25.589 10.629 42.483 1.00 97.56 128 ILE A O 1
ATOM 1068 N N . LEU A 1 129 ? -26.017 9.129 40.888 1.00 96.94 129 LEU A N 1
ATOM 1069 C CA . LEU A 1 129 ? -27.275 8.709 41.515 1.00 96.94 129 LEU A CA 1
ATOM 1070 C C . LEU A 1 129 ? -27.055 8.093 42.906 1.00 96.94 129 LEU A C 1
ATOM 1072 O O . LEU A 1 129 ? -27.839 8.352 43.821 1.00 96.94 129 LEU A O 1
ATOM 1076 N N . ARG A 1 130 ? -25.979 7.317 43.097 1.00 97.44 130 ARG A N 1
ATOM 1077 C CA . ARG A 1 130 ? -25.607 6.760 44.409 1.00 97.44 130 ARG A CA 1
ATOM 1078 C C . ARG A 1 130 ? -25.223 7.846 45.415 1.00 97.44 130 ARG A C 1
ATOM 1080 O O . ARG A 1 130 ? -25.591 7.743 46.585 1.00 97.44 130 ARG A O 1
ATOM 1087 N N . SER A 1 131 ? -24.477 8.870 45.002 1.00 97.44 131 SER A N 1
ATOM 1088 C CA . SER A 1 131 ? -24.095 9.970 45.896 1.00 97.44 131 SER A CA 1
ATOM 1089 C C . SER A 1 131 ? -25.292 10.858 46.256 1.00 97.44 131 SER A C 1
ATOM 1091 O O . SER A 1 131 ? -25.426 11.244 47.419 1.00 97.44 131 SER A O 1
ATOM 1093 N N . LEU A 1 132 ? -26.214 11.098 45.316 1.00 96.56 132 LEU A N 1
ATOM 1094 C CA . LEU A 1 132 ? -27.461 11.832 45.560 1.00 96.56 132 LEU A CA 1
ATOM 1095 C C . LEU A 1 132 ? -28.375 11.126 46.567 1.00 96.56 132 LEU A C 1
ATOM 1097 O O . LEU A 1 132 ? -28.909 11.774 47.466 1.00 96.56 132 LEU A O 1
ATOM 1101 N N . GLU A 1 133 ? -28.523 9.805 46.471 1.00 95.19 133 GLU A N 1
ATOM 1102 C CA . GLU A 1 133 ? -29.267 9.027 47.469 1.00 95.19 133 GLU A CA 1
ATOM 1103 C C . GLU A 1 133 ? -28.653 9.132 48.862 1.00 95.19 133 GLU A C 1
ATOM 1105 O O . GLU A 1 133 ? -29.372 9.336 49.839 1.00 95.19 133 GLU A O 1
ATOM 1110 N N . LYS A 1 134 ? -27.323 9.017 48.966 1.00 96.69 134 LYS A N 1
ATOM 1111 C CA . LYS A 1 134 ? -26.619 9.183 50.246 1.00 96.69 134 LYS A CA 1
ATOM 1112 C C . LYS A 1 134 ? -26.870 10.574 50.826 1.00 96.69 134 LYS A C 1
ATOM 1114 O O . LYS A 1 134 ? -27.197 10.691 52.002 1.00 96.69 134 LYS A O 1
ATOM 1119 N N . LEU A 1 135 ? -26.781 11.619 50.000 1.00 95.75 135 LEU A N 1
ATOM 1120 C CA . LEU A 1 135 ? -27.040 12.993 50.424 1.00 95.75 135 LEU A CA 1
ATOM 1121 C C . LEU A 1 135 ? -28.485 13.183 50.910 1.00 95.75 135 LEU A C 1
ATOM 1123 O O . LEU A 1 135 ? -28.703 13.818 51.941 1.00 95.75 135 LEU A O 1
ATOM 1127 N N . ARG A 1 136 ? -29.469 12.616 50.200 1.00 91.94 136 ARG A N 1
ATOM 1128 C CA . ARG A 1 136 ? -30.884 12.641 50.602 1.00 91.94 136 ARG A CA 1
ATOM 1129 C C . ARG A 1 136 ? -31.084 11.954 51.957 1.00 91.94 136 ARG A C 1
ATOM 1131 O O . ARG A 1 136 ? -31.700 12.551 52.837 1.00 91.94 136 ARG A O 1
ATOM 1138 N N . LYS A 1 137 ? -30.514 10.757 52.153 1.00 91.56 137 LYS A N 1
ATOM 1139 C CA . LYS A 1 137 ? -30.574 10.009 53.425 1.00 91.56 137 LYS A CA 1
ATOM 1140 C C . LYS A 1 137 ? -29.986 10.808 54.587 1.00 91.56 137 LYS A C 1
ATOM 1142 O O . LYS A 1 137 ? -30.663 11.001 55.591 1.00 91.56 137 LYS A O 1
ATOM 1147 N N . LEU A 1 138 ? -28.792 11.375 54.407 1.00 93.88 138 LEU A N 1
ATOM 1148 C CA . LEU A 1 138 ? -28.146 12.215 55.421 1.00 93.88 138 LEU A CA 1
ATOM 1149 C C . LEU A 1 138 ? -28.988 13.447 55.781 1.00 93.88 138 LEU A C 1
ATOM 1151 O O . LEU A 1 138 ? -29.100 13.801 56.953 1.00 93.88 138 LEU A O 1
ATOM 1155 N N . ARG A 1 139 ? -29.613 14.098 54.790 1.00 91.00 139 ARG A N 1
ATOM 1156 C CA . ARG A 1 139 ? -30.523 15.228 55.042 1.00 91.00 139 ARG A CA 1
ATOM 1157 C C . ARG A 1 139 ? -31.762 14.787 55.820 1.00 91.00 139 ARG A C 1
ATOM 1159 O O . ARG A 1 139 ? -32.125 15.460 56.779 1.00 91.00 139 ARG A O 1
ATOM 1166 N N . LYS A 1 140 ? -32.372 13.656 55.459 1.00 89.25 140 LYS A N 1
ATOM 1167 C CA . LYS A 1 140 ? -33.527 13.090 56.172 1.00 89.25 140 LYS A CA 1
ATOM 1168 C C . LYS A 1 140 ? -33.186 12.776 57.631 1.00 89.25 140 LYS A C 1
ATOM 1170 O O . LYS A 1 140 ? -33.908 13.200 58.527 1.00 89.25 140 LYS A O 1
ATOM 1175 N N . GLU A 1 141 ? -32.053 12.123 57.879 1.00 90.38 141 GLU A N 1
ATOM 1176 C CA . GLU A 1 141 ? -31.558 11.822 59.228 1.00 90.38 141 GLU A CA 1
ATOM 1177 C C . GLU A 1 141 ? -31.270 13.093 60.043 1.00 90.38 141 GLU A C 1
ATOM 1179 O O . GLU A 1 141 ? -31.627 13.170 61.218 1.00 90.38 141 GLU A O 1
ATOM 1184 N N . ALA A 1 142 ? -30.663 14.117 59.435 1.00 90.06 142 ALA A N 1
ATOM 1185 C CA . ALA A 1 142 ? -30.356 15.376 60.112 1.00 90.06 142 ALA A CA 1
ATOM 1186 C C . ALA A 1 142 ? -31.615 16.158 60.526 1.00 90.06 142 ALA A C 1
ATOM 1188 O O . ALA A 1 142 ? -31.626 16.774 61.592 1.00 90.06 142 ALA A O 1
ATOM 1189 N N . VAL A 1 143 ? -32.668 16.141 59.702 1.00 87.75 143 VAL A N 1
ATOM 1190 C CA . VAL A 1 143 ? -33.954 16.792 60.012 1.00 87.75 143 VAL A CA 1
ATOM 1191 C C . VAL A 1 143 ? -34.740 15.967 61.039 1.00 87.75 143 VAL A C 1
ATOM 1193 O O . VAL A 1 143 ? -35.257 16.539 61.998 1.00 87.75 143 VAL A O 1
ATOM 1196 N N . ALA A 1 144 ? -34.708 14.634 60.938 1.00 87.06 144 ALA A N 1
ATOM 1197 C CA . ALA A 1 144 ? -35.304 13.737 61.929 1.00 87.06 144 ALA A CA 1
ATOM 1198 C C . ALA A 1 144 ? -34.695 13.926 63.330 1.00 87.06 144 ALA A C 1
ATOM 1200 O O . ALA A 1 144 ? -35.424 13.969 64.317 1.00 87.06 144 ALA A O 1
ATOM 1201 N N . ARG A 1 145 ? -33.372 14.140 63.430 1.00 90.00 145 ARG A N 1
ATOM 1202 C CA . ARG A 1 145 ? -32.703 14.489 64.703 1.00 90.00 145 ARG A CA 1
ATOM 1203 C C . ARG A 1 145 ? -33.182 15.816 65.299 1.00 90.00 145 ARG A C 1
ATOM 1205 O O . ARG A 1 145 ? -33.078 16.000 66.505 1.00 90.00 145 ARG A O 1
ATOM 1212 N N . LYS A 1 146 ? -33.704 16.732 64.478 1.00 89.44 146 LYS A N 1
ATOM 1213 C CA . LYS A 1 146 ? -34.316 17.998 64.916 1.00 89.44 146 LYS A CA 1
ATOM 1214 C C . LYS A 1 146 ?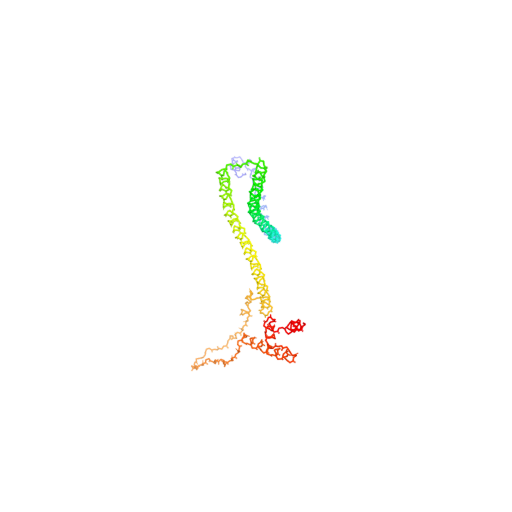 -35.812 17.856 65.241 1.00 89.44 146 LYS A C 1
ATOM 1216 O O . LYS A 1 146 ? -36.458 18.862 65.505 1.00 89.44 146 LYS A O 1
ATOM 1221 N N . GLY A 1 147 ? -36.365 16.638 65.205 1.00 81.12 147 GLY A N 1
ATOM 1222 C CA . GLY A 1 147 ? -37.772 16.354 65.507 1.00 81.12 147 GLY A CA 1
ATOM 1223 C C . GLY A 1 147 ? -38.754 16.722 64.391 1.00 81.12 147 GLY A C 1
ATOM 1224 O O . GLY A 1 147 ? -39.961 16.644 64.594 1.00 81.12 147 GLY A O 1
ATOM 1225 N N . ILE A 1 148 ? -38.259 17.112 63.214 1.00 78.81 148 ILE A N 1
ATOM 1226 C CA . ILE A 1 148 ? -39.084 17.453 62.053 1.00 78.81 148 ILE A CA 1
ATOM 1227 C C . ILE A 1 148 ? -39.038 16.259 61.091 1.00 78.81 148 ILE A C 1
ATOM 1229 O O . ILE A 1 148 ? -37.966 15.726 60.805 1.00 78.81 148 ILE A O 1
ATOM 1233 N N . HIS A 1 149 ? -40.187 15.809 60.593 1.00 73.00 149 HIS A N 1
ATOM 1234 C CA . HIS A 1 149 ? -40.246 14.758 59.578 1.00 73.00 149 HIS A CA 1
ATOM 1235 C C . HIS A 1 149 ? -40.596 15.386 58.222 1.00 73.00 149 HIS A C 1
ATOM 1237 O O . HIS A 1 149 ? -41.648 16.018 58.122 1.00 73.00 149 HIS A O 1
ATOM 1243 N N . PRO A 1 150 ? -39.734 15.269 57.194 1.00 70.31 150 PRO A N 1
ATOM 1244 C CA . PRO A 1 150 ? -40.080 15.685 55.837 1.00 70.31 150 PRO A CA 1
ATOM 1245 C C . PRO A 1 150 ? -41.331 14.960 55.321 1.00 70.31 150 PRO A C 1
ATOM 1247 O O . PRO A 1 150 ? -41.609 13.834 55.724 1.00 70.31 150 PRO A O 1
ATOM 1250 N N . GLU A 1 151 ? -42.067 15.593 54.409 1.00 79.56 151 GLU A N 1
ATOM 1251 C CA . GLU A 1 151 ? -43.283 15.029 53.814 1.00 79.56 151 GLU A CA 1
ATOM 1252 C C . GLU A 1 151 ? -42.984 13.727 53.040 1.00 79.56 151 GLU A C 1
ATOM 1254 O O . GLU A 1 151 ? -42.139 13.708 52.141 1.00 79.56 151 GLU A O 1
ATOM 1259 N N . ALA A 1 152 ? -43.674 12.632 53.385 1.00 82.31 152 ALA A N 1
ATOM 1260 C CA . ALA A 1 152 ? -43.410 11.293 52.840 1.00 82.31 152 ALA A CA 1
ATOM 1261 C C . ALA A 1 152 ? -43.616 11.202 51.314 1.00 82.31 152 ALA A C 1
ATOM 1263 O O . ALA A 1 152 ? -42.867 10.513 50.623 1.00 82.31 152 ALA A O 1
ATOM 1264 N N . THR A 1 153 ? -44.561 11.975 50.778 1.00 87.88 153 THR A N 1
ATOM 1265 C CA . THR A 1 153 ? -44.864 12.085 49.340 1.00 87.88 153 THR A CA 1
ATOM 1266 C C . THR A 1 153 ? -43.656 12.559 48.525 1.00 87.88 153 THR A C 1
ATOM 1268 O O . THR A 1 153 ? -43.370 12.031 47.449 1.00 87.88 153 THR A O 1
ATOM 1271 N N . ALA A 1 154 ? -42.892 13.524 49.045 1.00 86.25 154 ALA A N 1
ATOM 1272 C CA . ALA A 1 154 ? -41.714 14.067 48.377 1.00 86.25 154 ALA A CA 1
ATOM 1273 C C . ALA A 1 154 ? -40.532 13.085 48.372 1.00 86.25 154 ALA A C 1
ATOM 1275 O O . ALA A 1 154 ? -39.670 13.156 47.488 1.00 86.25 154 ALA A O 1
ATOM 1276 N N . ASP A 1 155 ? -40.453 12.203 49.370 1.00 87.25 155 ASP A N 1
ATOM 1277 C CA . ASP A 1 155 ? -39.453 11.137 49.441 1.00 87.25 155 ASP A CA 1
ATOM 1278 C C . ASP A 1 155 ? -39.786 9.999 48.478 1.00 87.25 155 ASP A C 1
ATOM 1280 O O . ASP A 1 155 ? -38.917 9.599 47.703 1.00 87.25 155 ASP A O 1
ATOM 1284 N N . GLU A 1 156 ? -41.042 9.558 48.442 1.00 90.94 156 GLU A N 1
ATOM 1285 C CA . GLU A 1 156 ? -41.510 8.562 47.475 1.00 90.94 156 GLU A CA 1
ATOM 1286 C C . GLU A 1 156 ? -41.309 9.041 46.034 1.00 90.94 156 GLU A C 1
ATOM 1288 O O . GLU A 1 156 ? -40.778 8.299 45.208 1.00 90.94 156 GLU A O 1
ATOM 1293 N N . ALA A 1 157 ? -41.639 10.302 45.731 1.00 92.81 157 ALA A N 1
ATOM 1294 C CA . ALA A 1 157 ? -41.404 10.883 44.411 1.00 92.81 157 ALA A CA 1
ATOM 1295 C C . ALA A 1 157 ? -39.909 10.874 44.035 1.00 92.81 157 ALA A C 1
ATOM 1297 O O . ALA A 1 157 ? -39.542 10.502 42.921 1.00 92.81 157 ALA A O 1
ATOM 1298 N N . PHE A 1 158 ? -39.017 11.225 44.969 1.00 93.62 158 PHE A N 1
ATOM 1299 C CA . PHE A 1 158 ? -37.573 11.173 44.724 1.00 93.62 158 PHE A CA 1
ATOM 1300 C C . PHE A 1 158 ? -37.089 9.743 44.457 1.00 93.62 158 PHE A C 1
ATOM 1302 O O . PHE A 1 158 ? -36.359 9.515 43.490 1.00 93.62 158 PHE A O 1
ATOM 1309 N N . GLU A 1 159 ? -37.501 8.783 45.285 1.00 93.44 159 GLU A N 1
ATOM 1310 C CA . GLU A 1 159 ? -37.139 7.374 45.123 1.00 93.44 159 GLU A CA 1
ATOM 1311 C C . GLU A 1 159 ? -37.653 6.807 43.794 1.00 93.44 159 GLU A C 1
ATOM 1313 O O . GLU A 1 159 ? -36.905 6.124 43.090 1.00 93.44 159 GLU A O 1
ATOM 1318 N N . GLN A 1 160 ? -38.876 7.160 43.388 1.00 96.25 160 GLN A N 1
ATOM 1319 C CA . GLN A 1 160 ? -39.448 6.775 42.098 1.00 96.25 160 GLN A CA 1
ATOM 1320 C C . GLN A 1 160 ? -38.648 7.351 40.921 1.00 96.25 160 GLN A C 1
ATOM 1322 O O . GLN A 1 160 ? -38.236 6.588 40.041 1.00 96.25 160 GLN A O 1
ATOM 1327 N N . GLN A 1 161 ? -38.352 8.658 40.909 1.00 96.12 161 GLN A N 1
ATOM 1328 C CA . GLN A 1 161 ? -37.531 9.285 39.862 1.00 96.12 161 GLN A CA 1
ATOM 1329 C C . GLN A 1 161 ? -36.158 8.608 39.749 1.00 96.12 161 GLN A C 1
ATOM 1331 O O . GLN A 1 161 ? -35.693 8.267 38.658 1.00 96.12 161 GLN A O 1
ATOM 1336 N N . VAL A 1 162 ? -35.510 8.384 40.890 1.00 96.31 162 VAL A N 1
ATOM 1337 C CA . VAL A 1 162 ? -34.194 7.757 40.967 1.00 96.31 162 VAL A CA 1
ATOM 1338 C C . VAL A 1 162 ? -34.238 6.299 40.491 1.00 96.31 162 VAL A C 1
ATOM 1340 O O . VAL A 1 162 ? -33.327 5.855 39.784 1.00 96.31 162 VAL A O 1
ATOM 1343 N N . ALA A 1 163 ? -35.296 5.555 40.816 1.00 96.50 163 ALA A N 1
ATOM 1344 C CA . ALA A 1 163 ? -35.501 4.189 40.345 1.00 96.50 163 ALA A CA 1
ATOM 1345 C C . ALA A 1 163 ? -35.717 4.127 38.825 1.00 96.50 163 ALA A C 1
ATOM 1347 O O . ALA A 1 163 ? -35.155 3.253 38.158 1.00 96.50 163 ALA A O 1
ATOM 1348 N N . VAL A 1 164 ? -36.479 5.066 38.253 1.00 97.12 164 VAL A N 1
ATOM 1349 C CA . VAL A 1 164 ? -36.661 5.181 36.797 1.00 97.12 164 VAL A CA 1
ATOM 1350 C C . VAL A 1 164 ? -35.322 5.462 36.110 1.00 97.12 164 VAL A C 1
ATOM 1352 O O . VAL A 1 164 ? -34.965 4.757 35.164 1.00 97.12 164 VAL A O 1
ATOM 1355 N N . LEU A 1 165 ? -34.536 6.418 36.617 1.00 97.31 165 LEU A N 1
ATOM 1356 C CA . LEU A 1 165 ? -33.222 6.747 36.056 1.00 97.31 165 LEU A CA 1
ATOM 1357 C C . LEU A 1 165 ? -32.252 5.559 36.122 1.00 97.31 165 LEU A C 1
ATOM 1359 O O . LEU A 1 165 ? -31.601 5.255 35.122 1.00 97.31 165 LEU A O 1
ATOM 1363 N N . ARG A 1 166 ? -32.209 4.817 37.238 1.00 97.38 166 ARG A N 1
ATOM 1364 C CA . ARG A 1 166 ? -31.414 3.577 37.333 1.00 97.38 166 ARG A CA 1
ATOM 1365 C C . ARG A 1 166 ? -31.816 2.558 36.287 1.00 97.38 166 ARG A C 1
ATOM 1367 O O . ARG A 1 166 ? -30.943 2.007 35.626 1.00 97.38 166 ARG A O 1
ATOM 1374 N N . LYS A 1 167 ? -33.119 2.307 36.117 1.00 97.69 167 LYS A N 1
ATOM 1375 C CA . LYS A 1 167 ? -33.611 1.353 35.112 1.00 97.69 167 LYS A CA 1
ATOM 1376 C C . LYS A 1 167 ? -33.130 1.737 33.715 1.00 97.69 167 LYS A C 1
ATOM 1378 O O . LYS A 1 167 ? -32.690 0.867 32.970 1.00 97.69 167 LYS A O 1
ATOM 1383 N N . VAL A 1 168 ? -33.184 3.023 33.365 1.00 97.25 168 VAL A N 1
ATOM 1384 C CA . VAL A 1 168 ? -32.701 3.513 32.065 1.00 97.25 168 VAL A CA 1
ATOM 1385 C C . VAL A 1 168 ? -31.194 3.313 31.917 1.00 97.25 168 VAL A C 1
ATOM 1387 O O . VAL A 1 168 ? -30.752 2.823 30.879 1.00 97.25 168 VAL A O 1
ATOM 1390 N N . ILE A 1 169 ? -30.403 3.644 32.940 1.00 97.31 169 ILE A N 1
ATOM 1391 C CA . ILE A 1 169 ? -28.945 3.498 32.872 1.00 97.31 169 ILE A CA 1
ATOM 1392 C C . ILE A 1 169 ? -28.545 2.025 32.784 1.00 97.31 169 ILE A C 1
ATOM 1394 O O . ILE A 1 169 ? -27.750 1.679 31.923 1.00 97.31 169 ILE A O 1
ATOM 1398 N N . VAL A 1 170 ? -29.148 1.143 33.587 1.00 97.19 170 VAL A N 1
ATOM 1399 C CA . VAL A 1 170 ? -28.894 -0.307 33.529 1.00 97.19 170 VAL A CA 1
ATOM 1400 C C . VAL A 1 170 ? -29.195 -0.860 32.137 1.00 97.19 170 VAL A C 1
ATOM 1402 O O . VAL A 1 170 ? -28.368 -1.577 31.580 1.00 97.19 170 VAL A O 1
ATOM 1405 N N . LYS A 1 171 ? -30.331 -0.481 31.535 1.00 96.88 171 LYS A N 1
ATOM 1406 C CA . LYS A 1 171 ? -30.664 -0.881 30.159 1.00 96.88 171 LYS A CA 1
ATOM 1407 C C . LYS A 1 171 ? -29.608 -0.410 29.154 1.00 96.88 171 LYS A C 1
ATOM 1409 O O . LYS A 1 171 ? -29.194 -1.195 28.311 1.00 96.88 171 LYS A O 1
ATOM 1414 N N . ARG A 1 172 ? -29.151 0.844 29.253 1.00 95.69 172 ARG A N 1
ATOM 1415 C CA . ARG A 1 172 ? -28.099 1.388 28.374 1.00 95.69 172 ARG A CA 1
ATOM 1416 C C . ARG A 1 172 ? -26.759 0.678 28.562 1.00 95.69 172 ARG A C 1
ATOM 1418 O O . ARG A 1 172 ? -26.117 0.367 27.568 1.00 95.69 172 ARG A O 1
ATOM 1425 N N . THR A 1 173 ? -26.370 0.367 29.798 1.00 97.00 173 THR A N 1
ATOM 1426 C CA . THR A 1 173 ? -25.141 -0.385 30.090 1.00 97.00 173 THR A CA 1
ATOM 1427 C C . THR A 1 173 ? -25.147 -1.748 29.403 1.00 97.00 173 THR A C 1
ATOM 1429 O O . THR A 1 173 ? -24.173 -2.085 28.746 1.00 97.00 173 THR A O 1
ATOM 1432 N N . VAL A 1 174 ? -26.261 -2.489 29.465 1.00 96.62 174 VAL A N 1
ATOM 1433 C CA . VAL A 1 174 ? -26.383 -3.793 28.785 1.00 96.62 174 VAL A CA 1
ATOM 1434 C C . VAL A 1 174 ? -26.196 -3.662 27.271 1.00 96.62 174 VAL A C 1
ATOM 1436 O O . VAL A 1 174 ? -25.524 -4.495 26.668 1.00 96.62 174 VAL A O 1
ATOM 1439 N N . VAL A 1 175 ? -26.756 -2.614 26.657 1.00 96.44 175 VAL A N 1
ATOM 1440 C CA . VAL A 1 175 ? -26.599 -2.360 25.216 1.00 96.44 175 VAL A CA 1
ATOM 1441 C C . VAL A 1 175 ? -25.143 -2.055 24.868 1.00 96.44 175 VAL A C 1
ATOM 1443 O O . VAL A 1 175 ? -24.604 -2.683 23.964 1.00 96.44 175 VAL A O 1
ATOM 1446 N N . TYR A 1 176 ? -24.485 -1.152 25.600 1.00 97.00 176 TYR A N 1
ATOM 1447 C CA . TYR A 1 176 ? -23.082 -0.818 25.337 1.00 97.00 176 TYR A CA 1
ATOM 1448 C C . TYR A 1 176 ? -22.138 -1.998 25.595 1.00 97.00 176 TYR A C 1
ATOM 1450 O O . TYR A 1 176 ? -21.168 -2.172 24.866 1.00 97.00 176 TYR A O 1
ATOM 1458 N N . ASP A 1 177 ? -22.429 -2.839 26.590 1.00 95.31 177 ASP A N 1
ATOM 1459 C CA . ASP A 1 177 ? -21.661 -4.059 26.850 1.00 95.31 177 ASP A CA 1
ATOM 1460 C C . ASP A 1 177 ? -21.835 -5.094 25.731 1.00 95.31 177 ASP A C 1
ATOM 1462 O O . ASP A 1 177 ? -20.887 -5.798 25.391 1.00 95.31 177 ASP A O 1
ATOM 1466 N N . ALA A 1 178 ? -23.032 -5.202 25.149 1.00 95.62 178 ALA A N 1
ATOM 1467 C CA . ALA A 1 178 ? -23.271 -6.058 23.991 1.00 95.62 178 ALA A CA 1
ATOM 1468 C C . ALA A 1 178 ? -22.568 -5.520 22.732 1.00 95.62 178 ALA A C 1
ATOM 1470 O O . ALA A 1 178 ? -21.940 -6.294 22.015 1.00 95.62 178 ALA A O 1
ATOM 1471 N N . GLU A 1 179 ? -22.628 -4.206 22.500 1.00 93.75 179 GLU A N 1
ATOM 1472 C CA . GLU A 1 179 ? -21.944 -3.515 21.398 1.00 93.75 179 GLU A CA 1
ATOM 1473 C C . GLU A 1 179 ? -20.420 -3.716 21.478 1.00 93.75 179 GLU A C 1
ATOM 1475 O O . GLU A 1 179 ? -19.792 -4.110 20.500 1.00 93.75 179 GLU A O 1
ATOM 1480 N N . GLU A 1 180 ? -19.827 -3.548 22.663 1.00 93.25 180 GLU A N 1
ATOM 1481 C CA . GLU A 1 180 ? -18.392 -3.752 22.896 1.00 93.25 180 GLU A CA 1
ATOM 1482 C C . GLU A 1 180 ? -17.958 -5.205 22.665 1.00 93.25 180 GLU A C 1
ATOM 1484 O O . GLU A 1 180 ? -16.943 -5.453 22.011 1.00 93.25 180 GLU A O 1
ATOM 1489 N N . LYS A 1 181 ? -18.752 -6.172 23.142 1.00 92.69 181 LYS A N 1
ATOM 1490 C CA . LYS A 1 181 ? -18.507 -7.602 22.902 1.00 92.69 181 LYS A CA 1
ATOM 1491 C C . LYS A 1 181 ? -18.608 -7.957 21.421 1.00 92.69 181 LYS A C 1
ATOM 1493 O O . LYS A 1 181 ? -17.761 -8.696 20.931 1.00 92.69 181 LYS A O 1
ATOM 1498 N N . ALA A 1 182 ? -19.610 -7.434 20.714 1.00 92.62 182 ALA A N 1
ATOM 1499 C CA . ALA A 1 182 ? -19.780 -7.675 19.284 1.00 92.62 182 ALA A CA 1
ATOM 1500 C C . ALA A 1 182 ? -18.591 -7.127 18.480 1.00 92.62 182 ALA A C 1
ATOM 1502 O O . ALA A 1 182 ? -18.014 -7.855 17.676 1.00 92.62 182 ALA A O 1
ATOM 1503 N N . LEU A 1 183 ? -18.170 -5.888 18.756 1.00 91.38 183 LEU A N 1
ATOM 1504 C CA . LEU A 1 183 ? -17.004 -5.280 18.108 1.00 91.38 183 LEU A CA 1
ATOM 1505 C C . LEU A 1 183 ? -15.713 -6.060 18.388 1.00 91.38 183 LEU A C 1
ATOM 1507 O O . LEU A 1 183 ? -14.894 -6.225 17.490 1.00 91.38 183 LEU A O 1
ATOM 1511 N N . ARG A 1 184 ? -15.537 -6.583 19.607 1.00 89.00 184 ARG A N 1
ATOM 1512 C CA . ARG A 1 184 ? -14.369 -7.405 19.953 1.00 89.00 184 ARG A CA 1
ATOM 1513 C C . ARG A 1 184 ? -14.319 -8.707 19.152 1.00 89.00 184 ARG A C 1
ATOM 1515 O O . ARG A 1 184 ? -13.279 -9.008 18.582 1.00 89.00 184 ARG A O 1
ATOM 1522 N N . VAL A 1 185 ? -15.439 -9.425 19.056 1.00 88.44 185 VAL A N 1
ATOM 1523 C CA . VAL A 1 185 ? -15.527 -10.666 18.265 1.00 88.44 185 VAL A CA 1
ATOM 1524 C C . VAL A 1 185 ? -15.282 -10.394 16.781 1.00 88.44 185 VAL A C 1
ATOM 1526 O O . VAL A 1 185 ? -14.597 -11.170 16.124 1.00 88.44 185 VAL A O 1
ATOM 1529 N N . MET A 1 186 ? -15.795 -9.281 16.246 1.00 82.75 186 MET A N 1
ATOM 1530 C CA . MET A 1 186 ? -15.532 -8.894 14.856 1.00 82.75 186 MET A CA 1
ATOM 1531 C C . MET A 1 186 ? -14.040 -8.641 14.602 1.00 82.75 186 MET A C 1
ATOM 1533 O O . MET A 1 186 ? -13.518 -9.092 13.587 1.00 82.75 186 MET A O 1
ATOM 1537 N N . LEU A 1 187 ? -13.344 -7.980 15.532 1.00 83.88 187 LEU A N 1
ATOM 1538 C CA . LEU A 1 187 ? -11.904 -7.722 15.420 1.00 83.88 187 LEU A CA 1
ATOM 1539 C C . LEU A 1 187 ? -11.057 -8.988 15.569 1.00 83.88 187 LEU A C 1
ATOM 1541 O O . LEU A 1 187 ? -10.066 -9.149 14.861 1.00 83.88 187 LEU A O 1
ATOM 1545 N N . GLU A 1 188 ? -11.441 -9.887 16.473 1.00 83.81 188 GLU A N 1
ATOM 1546 C CA . GLU A 1 188 ? -10.797 -11.195 16.632 1.00 83.81 188 GLU A CA 1
ATOM 1547 C C . GLU A 1 188 ? -10.991 -12.057 15.374 1.00 83.81 188 GLU A C 1
ATOM 1549 O O . GLU A 1 188 ? -10.027 -12.637 14.878 1.00 83.81 188 GLU A O 1
ATOM 1554 N N . GLY A 1 189 ? -12.197 -12.056 14.795 1.00 78.44 189 GLY A N 1
ATOM 1555 C CA . GLY A 1 189 ? -12.494 -12.760 13.547 1.00 78.44 189 GLY A CA 1
ATOM 1556 C C . GLY A 1 189 ? -11.738 -12.205 12.336 1.00 78.44 189 GLY A C 1
ATOM 1557 O O . GLY A 1 189 ? -11.266 -12.977 11.505 1.00 78.44 189 GLY A O 1
ATOM 1558 N N . GLU A 1 190 ? -11.565 -10.883 12.239 1.00 76.69 190 GLU A N 1
ATOM 1559 C CA . GLU A 1 190 ? -10.773 -10.262 11.168 1.00 76.69 190 GLU A CA 1
ATOM 1560 C C . GLU A 1 190 ? -9.282 -10.620 11.277 1.00 76.69 190 GLU A C 1
ATOM 1562 O O . GLU A 1 190 ? -8.666 -10.994 10.278 1.00 76.69 190 GLU A O 1
ATOM 1567 N N . GLN A 1 191 ? -8.716 -10.603 12.489 1.00 71.25 191 GLN A N 1
ATOM 1568 C CA . GLN A 1 191 ? -7.330 -11.024 12.733 1.00 71.25 191 GLN A CA 1
ATOM 1569 C C . GLN A 1 191 ? -7.107 -12.516 12.451 1.00 71.25 191 GLN A C 1
ATOM 1571 O O . GLN A 1 191 ? -6.043 -12.912 11.970 1.00 71.25 191 GLN A O 1
ATOM 1576 N N . GLU A 1 192 ? -8.085 -13.365 12.761 1.00 66.75 192 GLU A N 1
ATOM 1577 C CA . GLU A 1 192 ? -8.010 -14.801 12.491 1.00 66.75 192 GLU A CA 1
ATOM 1578 C C . GLU A 1 192 ? -8.081 -15.103 10.985 1.00 66.75 192 GLU A C 1
ATOM 1580 O O . GLU A 1 192 ? -7.277 -15.882 10.463 1.00 66.75 192 GLU A O 1
ATOM 1585 N N . GLU A 1 193 ? -8.961 -14.412 10.259 1.00 68.31 193 GLU A N 1
ATOM 1586 C CA . GLU A 1 193 ? -9.020 -14.448 8.796 1.00 68.31 193 GLU A CA 1
ATOM 1587 C C . GLU A 1 193 ? -7.721 -13.948 8.149 1.00 68.31 193 GLU A C 1
ATOM 1589 O O . GLU A 1 193 ? -7.233 -14.548 7.187 1.00 68.31 193 GLU A O 1
ATOM 1594 N N . GLU A 1 194 ? -7.113 -12.889 8.684 1.00 70.12 194 GLU A N 1
ATOM 1595 C CA . GLU A 1 194 ? -5.830 -12.378 8.200 1.00 70.12 194 GLU A CA 1
ATOM 1596 C C . GLU A 1 194 ? -4.704 -13.408 8.385 1.00 70.12 194 GLU A C 1
ATOM 1598 O O . GLU A 1 194 ? -3.997 -13.726 7.424 1.00 70.12 194 GLU A O 1
ATOM 1603 N N . ARG A 1 195 ? -4.605 -14.044 9.563 1.00 77.94 195 ARG A N 1
ATOM 1604 C CA . ARG A 1 195 ? -3.646 -15.140 9.812 1.00 77.94 195 ARG A CA 1
ATOM 1605 C C . ARG A 1 195 ? -3.842 -16.310 8.853 1.00 77.94 195 ARG A C 1
ATOM 1607 O O . ARG A 1 195 ? -2.866 -16.857 8.333 1.00 77.94 195 ARG A O 1
ATOM 1614 N N . LYS A 1 196 ? -5.091 -16.695 8.590 1.00 79.88 196 LYS A N 1
ATOM 1615 C CA . LYS A 1 196 ? -5.412 -17.778 7.654 1.00 79.88 196 LYS A CA 1
ATOM 1616 C C . LYS A 1 196 ? -4.989 -17.428 6.225 1.00 79.88 196 LYS A C 1
ATOM 1618 O O . LYS A 1 196 ? -4.329 -18.232 5.567 1.00 79.88 196 LYS A O 1
ATOM 1623 N N . ARG A 1 197 ? -5.265 -16.202 5.772 1.00 74.06 197 ARG A N 1
ATOM 1624 C CA . ARG A 1 197 ? -4.840 -15.702 4.451 1.00 74.06 197 ARG A CA 1
ATOM 1625 C C . ARG A 1 197 ? -3.321 -15.616 4.327 1.00 74.06 197 ARG A C 1
ATOM 1627 O O . ARG A 1 197 ? -2.776 -15.916 3.263 1.00 74.06 197 ARG A O 1
ATOM 1634 N N . GLU A 1 198 ? -2.610 -15.237 5.387 1.00 78.94 198 GLU A N 1
ATOM 1635 C CA . GLU A 1 198 ? -1.145 -15.255 5.399 1.00 78.94 198 GLU A CA 1
ATOM 1636 C C . GLU A 1 198 ? -0.582 -16.671 5.244 1.00 78.94 198 GLU A C 1
ATOM 1638 O O . GLU A 1 198 ? 0.337 -16.882 4.445 1.00 78.94 198 GLU A O 1
ATOM 1643 N N . LEU A 1 199 ? -1.135 -17.646 5.971 1.00 77.31 199 LEU A N 1
ATOM 1644 C CA . LEU A 1 199 ? -0.752 -19.055 5.860 1.00 77.31 199 LEU A CA 1
ATOM 1645 C C . LEU A 1 199 ? -1.030 -19.598 4.453 1.00 77.31 199 LEU A C 1
ATOM 1647 O O . LEU A 1 199 ? -0.149 -20.207 3.847 1.00 77.31 199 LEU A O 1
ATOM 1651 N N . GLU A 1 200 ? -2.193 -19.296 3.875 1.00 82.38 200 GLU A N 1
ATOM 1652 C CA . GLU A 1 200 ? -2.523 -19.664 2.494 1.00 82.38 200 GLU A CA 1
ATOM 1653 C C . GLU A 1 200 ? -1.548 -19.044 1.481 1.00 82.38 200 GLU A C 1
ATOM 1655 O O . GLU A 1 200 ? -1.108 -19.714 0.542 1.00 82.38 200 GLU A O 1
ATOM 1660 N N . ARG A 1 201 ? -1.137 -17.783 1.679 1.00 83.44 201 ARG A N 1
ATOM 1661 C CA . ARG A 1 201 ? -0.115 -17.133 0.841 1.00 83.44 201 ARG A CA 1
ATOM 1662 C C . ARG A 1 201 ? 1.256 -17.787 0.989 1.00 83.44 201 ARG A C 1
ATOM 1664 O O . ARG A 1 201 ? 1.960 -17.905 -0.016 1.00 83.44 201 ARG A O 1
ATOM 1671 N N . LYS A 1 202 ? 1.656 -18.195 2.198 1.00 81.19 202 LYS A N 1
ATOM 1672 C CA . LYS A 1 202 ? 2.910 -18.936 2.435 1.00 81.19 202 LYS A CA 1
ATOM 1673 C C . LYS A 1 202 ? 2.876 -20.283 1.722 1.00 81.19 202 LYS A C 1
ATOM 1675 O O . LYS A 1 202 ? 3.746 -20.540 0.894 1.00 81.19 202 LYS A O 1
ATOM 1680 N N . HIS A 1 203 ? 1.809 -21.047 1.918 1.00 81.38 203 HIS A N 1
ATOM 1681 C CA . HIS A 1 203 ? 1.622 -22.342 1.278 1.00 81.38 203 HIS A CA 1
ATOM 1682 C C . HIS A 1 203 ? 1.567 -22.231 -0.254 1.00 81.38 203 HIS A C 1
ATOM 1684 O O . HIS A 1 203 ? 2.163 -23.034 -0.967 1.00 81.38 203 HIS A O 1
ATOM 1690 N N . LYS A 1 204 ? 0.932 -21.185 -0.802 1.00 89.31 204 LYS A N 1
ATOM 1691 C CA . LYS A 1 204 ? 0.942 -20.915 -2.248 1.00 89.31 204 LYS A CA 1
ATOM 1692 C C . LYS A 1 204 ? 2.351 -20.617 -2.771 1.00 89.31 204 LYS A C 1
ATOM 1694 O O . LYS A 1 204 ? 2.722 -21.137 -3.820 1.00 89.31 204 LYS A O 1
ATOM 1699 N N . LYS A 1 205 ? 3.145 -19.818 -2.048 1.00 85.19 205 LYS A N 1
ATOM 1700 C CA . LYS A 1 205 ? 4.551 -19.542 -2.400 1.00 85.19 205 LYS A CA 1
ATOM 1701 C C . LYS A 1 205 ? 5.413 -20.801 -2.322 1.00 85.19 205 LYS A C 1
ATOM 1703 O O . LYS A 1 205 ? 6.285 -20.987 -3.163 1.00 85.19 205 LYS A O 1
ATOM 1708 N N . GLU A 1 206 ? 5.194 -21.651 -1.326 1.00 81.44 206 GLU A N 1
ATOM 1709 C CA . GLU A 1 206 ? 5.891 -22.933 -1.189 1.00 81.44 206 GLU A CA 1
ATOM 1710 C C . GLU A 1 206 ? 5.545 -23.875 -2.337 1.00 81.44 206 GLU A C 1
ATOM 1712 O O . GLU A 1 206 ? 6.453 -24.356 -3.010 1.00 81.44 206 GLU A O 1
ATOM 1717 N N . ARG A 1 207 ? 4.256 -24.033 -2.658 1.00 83.88 207 ARG A N 1
ATOM 1718 C CA . ARG A 1 207 ? 3.794 -24.788 -3.833 1.00 83.88 207 ARG A CA 1
ATOM 1719 C C . ARG A 1 207 ? 4.416 -24.274 -5.128 1.00 83.88 207 ARG A C 1
ATOM 1721 O O . ARG A 1 207 ? 4.861 -25.065 -5.953 1.00 83.88 207 ARG A O 1
ATOM 1728 N N . GLU A 1 208 ? 4.496 -22.957 -5.304 1.00 86.56 208 GLU A N 1
ATOM 1729 C CA . GLU A 1 208 ? 5.126 -22.362 -6.484 1.00 86.56 208 GLU A CA 1
ATOM 1730 C C . GLU A 1 208 ? 6.639 -22.629 -6.534 1.00 86.56 208 GLU A C 1
ATOM 1732 O O . GLU A 1 208 ? 7.161 -22.952 -7.601 1.00 86.56 208 GLU A O 1
ATOM 1737 N N . LYS A 1 209 ? 7.347 -22.570 -5.396 1.00 89.06 209 LYS A N 1
ATOM 1738 C CA . LYS A 1 209 ? 8.773 -22.937 -5.305 1.00 89.06 209 LYS A CA 1
ATOM 1739 C C . LYS A 1 209 ? 9.002 -24.410 -5.622 1.00 89.06 209 LYS A C 1
ATOM 1741 O O . LYS A 1 209 ? 9.935 -24.727 -6.354 1.00 89.06 209 LYS A O 1
ATOM 1746 N N . VAL A 1 210 ? 8.166 -25.300 -5.091 1.00 85.94 210 VAL A N 1
ATOM 1747 C CA . VAL A 1 210 ? 8.215 -26.736 -5.392 1.00 85.94 210 VAL A CA 1
ATOM 1748 C C . VAL A 1 210 ? 7.986 -26.958 -6.884 1.00 85.94 210 VAL A C 1
ATOM 1750 O O . VAL A 1 210 ? 8.776 -27.644 -7.523 1.00 85.94 210 VAL A O 1
ATOM 1753 N N . LEU A 1 211 ? 6.994 -26.293 -7.480 1.00 89.00 211 LEU A N 1
ATOM 1754 C CA . LEU A 1 211 ? 6.736 -26.378 -8.917 1.00 89.00 211 LEU A CA 1
ATOM 1755 C C . LEU A 1 211 ? 7.890 -25.815 -9.763 1.00 89.00 211 LEU A C 1
ATOM 1757 O O . LEU A 1 211 ? 8.197 -26.344 -10.827 1.00 89.00 211 LEU A O 1
ATOM 1761 N N . GLN A 1 212 ? 8.543 -24.740 -9.320 1.00 82.06 212 GLN A N 1
ATOM 1762 C CA . GLN A 1 212 ? 9.742 -24.214 -9.978 1.00 82.06 212 GLN A CA 1
ATOM 1763 C C . GLN A 1 212 ? 10.914 -25.195 -9.890 1.00 82.06 212 GLN A C 1
ATOM 1765 O O . GLN A 1 212 ? 11.578 -25.415 -10.897 1.00 82.06 212 GLN A O 1
ATOM 1770 N N . ARG A 1 213 ? 11.138 -25.824 -8.729 1.00 85.75 213 ARG A N 1
ATOM 1771 C CA . ARG A 1 213 ? 12.145 -26.885 -8.569 1.00 85.75 213 ARG A CA 1
ATOM 1772 C C . ARG A 1 213 ? 11.836 -28.080 -9.461 1.00 85.75 213 ARG A C 1
ATOM 1774 O O . ARG A 1 213 ? 12.734 -28.543 -10.146 1.00 85.75 213 ARG A O 1
ATOM 1781 N N . LYS A 1 214 ? 10.575 -28.518 -9.514 1.00 80.44 214 LYS A N 1
ATOM 1782 C CA . LYS A 1 214 ? 10.126 -29.601 -10.396 1.00 80.44 214 LYS A CA 1
ATOM 1783 C C . LYS A 1 214 ? 10.429 -29.279 -11.857 1.00 80.44 214 LYS A C 1
ATOM 1785 O O . LYS A 1 214 ? 11.122 -30.051 -12.500 1.00 80.44 214 LYS A O 1
ATOM 1790 N N . ARG A 1 215 ? 10.031 -28.097 -12.339 1.00 80.62 215 ARG A N 1
ATOM 1791 C CA . ARG A 1 215 ? 10.351 -27.638 -13.704 1.00 80.62 215 ARG A CA 1
ATOM 1792 C C . ARG A 1 215 ? 11.853 -27.542 -13.962 1.00 80.62 215 ARG A C 1
ATOM 1794 O O . ARG A 1 215 ? 12.306 -27.821 -15.063 1.00 80.62 215 ARG A O 1
ATOM 1801 N N . HIS A 1 216 ? 12.629 -27.132 -12.963 1.00 76.62 216 HIS A N 1
ATOM 1802 C CA . HIS A 1 216 ? 14.082 -27.057 -13.073 1.00 76.62 216 HIS A CA 1
ATOM 1803 C C . HIS A 1 216 ? 14.714 -28.447 -13.200 1.00 76.62 216 HIS A C 1
ATOM 1805 O O . HIS A 1 216 ? 15.553 -28.650 -14.071 1.00 76.62 216 HIS A O 1
ATOM 1811 N N . VAL A 1 217 ? 14.272 -29.404 -12.383 1.00 79.25 217 VAL A N 1
ATOM 1812 C CA . VAL A 1 217 ? 14.691 -30.809 -12.452 1.00 79.25 217 VAL A CA 1
ATOM 1813 C C . VAL A 1 217 ? 14.253 -31.438 -13.776 1.00 79.25 217 VAL A C 1
ATOM 1815 O O . VAL A 1 217 ? 15.082 -32.024 -14.458 1.00 79.25 217 VAL A O 1
ATOM 1818 N N . GLU A 1 218 ? 13.002 -31.247 -14.201 1.00 74.56 218 GLU A N 1
ATOM 1819 C CA . GLU A 1 218 ? 12.499 -31.694 -15.510 1.00 74.56 218 GLU A CA 1
ATOM 1820 C C . GLU A 1 218 ? 13.344 -31.129 -16.659 1.00 74.56 218 GLU A C 1
ATOM 1822 O O . GLU A 1 218 ? 13.742 -31.870 -17.554 1.00 74.56 218 GLU A O 1
ATOM 1827 N N . SER A 1 219 ? 13.691 -29.841 -16.600 1.00 84.88 219 SER A N 1
ATOM 1828 C CA . SER A 1 219 ? 14.567 -29.206 -17.587 1.00 84.88 219 SER A CA 1
ATOM 1829 C C . SER A 1 219 ? 15.991 -29.770 -17.581 1.00 84.88 219 SER A C 1
ATOM 1831 O O . SER A 1 219 ? 16.619 -29.774 -18.638 1.00 84.88 219 SER A O 1
ATOM 1833 N N . MET A 1 220 ? 16.527 -30.204 -16.435 1.00 78.88 220 MET A N 1
ATOM 1834 C CA . MET A 1 220 ? 17.842 -30.855 -16.371 1.00 78.88 220 MET A CA 1
ATOM 1835 C C . MET A 1 220 ? 17.803 -32.294 -16.888 1.00 78.88 220 MET A C 1
ATOM 1837 O O . MET A 1 220 ? 18.743 -32.719 -17.551 1.00 78.88 220 MET A O 1
ATOM 1841 N N . LEU A 1 221 ? 16.738 -33.037 -16.574 1.00 76.88 221 LEU A N 1
ATOM 1842 C CA . LEU A 1 221 ? 16.592 -34.455 -16.911 1.00 76.88 221 LEU A CA 1
ATOM 1843 C C . LEU A 1 221 ? 16.257 -34.673 -18.388 1.00 76.88 221 LEU A C 1
ATOM 1845 O O . LEU A 1 221 ? 16.830 -35.551 -19.026 1.00 76.88 221 LEU A O 1
ATOM 1849 N N . PHE A 1 222 ? 15.335 -33.875 -18.927 1.00 80.12 222 PHE A N 1
ATOM 1850 C CA . PHE A 1 222 ? 14.777 -34.066 -20.269 1.00 80.12 222 PHE A CA 1
ATOM 1851 C C . PHE A 1 222 ? 15.195 -32.968 -21.255 1.00 80.12 222 PHE A C 1
ATOM 1853 O O . PHE A 1 222 ? 14.777 -32.974 -22.412 1.00 80.12 222 PHE A O 1
ATOM 1860 N N . GLY A 1 223 ? 16.031 -32.024 -20.813 1.00 67.31 223 GLY A N 1
ATOM 1861 C CA . GLY A 1 223 ? 16.380 -30.844 -21.592 1.00 67.31 223 GLY A CA 1
ATOM 1862 C C . GLY A 1 223 ? 15.217 -29.857 -21.715 1.00 67.31 223 GLY A C 1
ATOM 1863 O O . GLY A 1 223 ? 14.098 -30.071 -21.245 1.00 67.31 223 GLY A O 1
ATOM 1864 N N . ASN A 1 224 ? 15.487 -28.717 -22.343 1.00 63.31 224 ASN A N 1
ATOM 1865 C CA . ASN A 1 224 ? 14.485 -27.681 -22.552 1.00 63.31 224 ASN A CA 1
ATOM 1866 C C . ASN A 1 224 ? 13.536 -28.131 -23.681 1.00 63.31 224 ASN A C 1
ATOM 1868 O O . ASN A 1 224 ? 13.811 -27.884 -24.853 1.00 63.31 224 ASN A O 1
ATOM 1872 N N . SER A 1 225 ? 12.410 -28.770 -23.350 1.00 52.97 225 SER A N 1
ATOM 1873 C CA . SER A 1 225 ? 11.423 -29.249 -24.342 1.00 52.97 225 SER A CA 1
ATOM 1874 C C . SER A 1 225 ? 10.791 -28.135 -25.195 1.00 52.97 225 SER A C 1
ATOM 1876 O O . SER A 1 225 ? 10.097 -28.409 -26.169 1.00 52.97 225 SER A O 1
ATOM 1878 N N . GLY A 1 226 ? 11.063 -26.864 -24.871 1.00 49.41 226 GLY A N 1
ATOM 1879 C CA . GLY A 1 226 ? 10.717 -25.702 -25.694 1.00 49.41 226 GLY A CA 1
ATOM 1880 C C . GLY A 1 226 ? 11.567 -25.540 -26.961 1.00 49.41 226 GLY A C 1
ATOM 1881 O O . GLY A 1 226 ? 11.247 -24.698 -27.796 1.00 49.41 226 GLY A O 1
ATOM 1882 N N . GLY A 1 227 ? 12.631 -26.327 -27.121 1.00 46.47 227 GLY A N 1
ATOM 1883 C CA . GLY A 1 227 ? 13.266 -26.550 -28.411 1.00 46.47 227 GLY A CA 1
ATOM 1884 C C . GLY A 1 227 ? 12.771 -27.871 -28.972 1.00 46.47 227 GLY A C 1
ATOM 1885 O O . GLY A 1 227 ? 13.323 -28.915 -28.638 1.00 46.47 227 GLY A O 1
ATOM 1886 N N . ILE A 1 228 ? 11.766 -27.834 -29.847 1.00 46.81 228 ILE A N 1
ATOM 1887 C CA . ILE A 1 228 ? 11.599 -28.894 -30.844 1.00 46.81 228 ILE A CA 1
ATOM 1888 C C . ILE A 1 228 ? 12.879 -28.848 -31.678 1.00 46.81 228 ILE A C 1
ATOM 1890 O O . ILE A 1 228 ? 13.036 -28.045 -32.595 1.00 46.81 228 ILE A O 1
ATOM 1894 N N . MET A 1 229 ? 13.864 -29.631 -31.261 1.00 40.53 229 MET A N 1
ATOM 1895 C CA . MET A 1 229 ? 15.040 -29.919 -32.046 1.00 40.53 229 MET A CA 1
ATOM 1896 C C . MET A 1 229 ? 14.517 -30.792 -33.186 1.00 40.53 229 MET A C 1
ATOM 1898 O O . MET A 1 229 ? 14.197 -31.960 -32.971 1.00 40.53 229 MET A O 1
ATOM 1902 N N . ASN A 1 230 ? 14.367 -30.210 -34.379 1.00 48.56 230 ASN A N 1
ATOM 1903 C CA . ASN A 1 230 ? 14.188 -30.932 -35.643 1.00 48.56 230 ASN A CA 1
ATOM 1904 C C . ASN A 1 230 ? 15.443 -31.785 -35.923 1.00 48.56 230 ASN A C 1
ATOM 1906 O O . ASN A 1 230 ? 16.177 -31.548 -36.874 1.00 48.56 230 ASN A O 1
ATOM 1910 N N . TRP A 1 231 ? 15.746 -32.757 -35.063 1.00 43.94 231 TRP A N 1
ATOM 1911 C CA . TRP A 1 231 ? 16.869 -33.683 -35.226 1.00 43.94 231 TRP A CA 1
ATOM 1912 C C . TRP A 1 231 ? 16.490 -34.918 -36.055 1.00 43.94 231 TRP A C 1
ATOM 1914 O O . TRP A 1 231 ? 17.335 -35.763 -36.325 1.00 43.94 231 TRP A O 1
ATOM 1924 N N . LEU A 1 232 ? 15.229 -35.002 -36.493 1.00 41.22 232 LEU A N 1
ATOM 1925 C CA . LEU A 1 232 ? 14.727 -36.032 -37.405 1.00 41.22 232 LEU A CA 1
ATOM 1926 C C . LEU A 1 232 ? 14.651 -35.580 -38.876 1.00 41.22 232 LEU A C 1
ATOM 1928 O O . LEU A 1 232 ? 14.370 -36.417 -39.726 1.00 41.22 232 LEU A O 1
ATOM 1932 N N . ASP A 1 233 ? 14.969 -34.319 -39.196 1.00 45.34 233 ASP A N 1
ATOM 1933 C CA . ASP A 1 233 ? 14.968 -33.822 -40.586 1.00 45.34 233 ASP A CA 1
ATOM 1934 C C . ASP A 1 233 ? 16.336 -33.922 -41.294 1.00 45.34 233 ASP A C 1
ATOM 1936 O O . ASP A 1 233 ? 16.419 -33.686 -42.497 1.00 45.34 233 ASP A O 1
ATOM 1940 N N . GLU A 1 234 ? 17.418 -34.304 -40.602 1.00 47.22 234 GLU A N 1
ATOM 1941 C CA . GLU A 1 234 ? 18.759 -34.403 -41.207 1.00 47.22 234 GLU A CA 1
ATOM 1942 C C . GLU A 1 234 ? 19.464 -35.743 -40.947 1.00 47.22 234 GLU A C 1
ATOM 1944 O O . GLU A 1 234 ? 20.652 -35.797 -40.629 1.00 47.22 234 GLU A O 1
ATOM 1949 N N . VAL A 1 235 ? 18.763 -36.860 -41.164 1.00 42.53 235 VAL A N 1
ATOM 1950 C CA . VAL A 1 235 ? 19.453 -38.119 -41.485 1.00 42.53 235 VAL A CA 1
ATOM 1951 C C . VAL A 1 235 ? 19.287 -38.395 -42.979 1.00 42.53 235 VAL A C 1
ATOM 1953 O O . VAL A 1 235 ? 18.239 -38.888 -43.400 1.00 42.53 235 VAL A O 1
ATOM 1956 N N . PRO A 1 236 ? 20.291 -38.092 -43.824 1.00 45.09 236 PRO A N 1
ATOM 1957 C CA . PRO A 1 236 ? 20.252 -38.462 -45.227 1.00 45.09 236 PRO A CA 1
ATOM 1958 C C . PRO A 1 236 ? 20.508 -39.967 -45.343 1.00 45.09 236 PRO A C 1
ATOM 1960 O O . PRO A 1 236 ? 21.637 -40.415 -45.555 1.00 45.09 236 PRO A O 1
ATOM 1963 N N . PHE A 1 237 ? 19.453 -40.770 -45.219 1.00 38.06 237 PHE A N 1
ATOM 1964 C CA . PHE A 1 237 ? 19.493 -42.150 -45.681 1.00 38.06 237 PHE A CA 1
ATOM 1965 C C . PHE A 1 237 ? 19.639 -42.129 -47.205 1.00 38.06 237 PHE A C 1
ATOM 1967 O O . PHE A 1 237 ? 18.695 -41.871 -47.950 1.00 38.06 237 PHE A O 1
ATOM 1974 N N . ARG A 1 238 ? 20.865 -42.361 -47.684 1.00 48.62 238 ARG A N 1
ATOM 1975 C CA . ARG A 1 238 ? 21.128 -42.666 -49.092 1.00 48.62 238 ARG A CA 1
ATOM 1976 C C . ARG A 1 238 ? 20.452 -43.995 -49.410 1.00 48.62 238 ARG A C 1
ATOM 1978 O O . ARG A 1 238 ? 20.994 -45.046 -49.087 1.00 48.62 238 ARG A O 1
ATOM 1985 N N . ILE A 1 239 ? 19.296 -43.940 -50.059 1.00 40.72 239 ILE A N 1
ATOM 1986 C CA . ILE A 1 239 ? 18.740 -45.088 -50.774 1.00 40.72 239 ILE A CA 1
ATOM 1987 C C . ILE A 1 239 ? 19.561 -45.225 -52.067 1.00 40.72 239 ILE A C 1
ATOM 1989 O O . ILE A 1 239 ? 19.579 -44.282 -52.865 1.00 40.72 239 ILE A O 1
ATOM 1993 N N . PRO A 1 240 ? 20.301 -46.328 -52.287 1.00 36.41 240 PRO A N 1
ATOM 1994 C CA . PRO A 1 240 ? 20.983 -46.550 -53.552 1.00 36.41 240 PRO A CA 1
ATOM 1995 C C . PRO A 1 240 ? 19.944 -46.735 -54.662 1.00 36.41 240 PRO A C 1
ATOM 1997 O O . PRO A 1 240 ? 19.109 -47.633 -54.605 1.00 36.41 240 PRO A O 1
ATOM 2000 N N . ALA A 1 241 ? 19.996 -45.869 -55.673 1.00 43.75 241 ALA A N 1
ATOM 2001 C CA . ALA A 1 241 ? 19.229 -46.025 -56.898 1.00 43.75 241 ALA A CA 1
ATOM 2002 C C . ALA A 1 241 ? 19.815 -47.190 -57.707 1.00 43.75 241 ALA A C 1
ATOM 2004 O O . ALA A 1 241 ? 20.908 -47.070 -58.261 1.00 43.75 241 ALA A O 1
ATOM 2005 N N . GLY A 1 242 ? 19.096 -48.308 -57.753 1.00 41.75 242 GLY A N 1
ATOM 2006 C CA . GLY A 1 242 ? 19.434 -49.436 -58.612 1.00 41.75 242 GLY A CA 1
ATOM 2007 C C . GLY A 1 242 ? 18.925 -50.763 -58.075 1.00 41.75 242 GLY A C 1
ATOM 2008 O O . GLY A 1 242 ? 19.712 -51.537 -57.542 1.00 41.75 242 GLY A O 1
ATOM 2009 N N . PHE A 1 243 ? 17.636 -51.045 -58.252 1.00 31.11 243 PHE A N 1
ATOM 2010 C CA . PHE A 1 243 ? 17.197 -52.417 -58.483 1.00 31.11 243 PHE A CA 1
ATOM 2011 C C . PHE A 1 243 ? 15.893 -52.404 -59.284 1.00 31.11 243 PHE A C 1
ATOM 2013 O O . PHE A 1 243 ? 14.980 -51.638 -58.986 1.00 31.11 243 PHE A O 1
ATOM 2020 N N . GLU A 1 244 ? 15.906 -53.161 -60.374 1.00 35.12 244 GLU A N 1
ATOM 2021 C CA . GLU A 1 244 ? 14.929 -53.170 -61.457 1.00 35.12 244 GLU A CA 1
ATOM 2022 C C . GLU A 1 244 ? 13.555 -53.684 -61.014 1.00 35.12 244 GLU A C 1
ATOM 2024 O O . GLU A 1 244 ? 13.440 -54.576 -60.173 1.00 35.12 244 GLU A O 1
ATOM 2029 N N . GLU A 1 245 ? 12.511 -53.146 -61.648 1.00 39.34 245 GLU A N 1
ATOM 2030 C CA . GLU A 1 245 ? 11.176 -53.735 -61.655 1.00 39.34 245 GLU A CA 1
ATOM 2031 C C . GLU A 1 245 ? 11.247 -55.169 -62.197 1.00 39.34 245 GLU A C 1
ATOM 2033 O O . GLU A 1 245 ? 11.475 -55.396 -63.386 1.00 39.34 245 GLU A O 1
ATOM 2038 N N . SER A 1 246 ? 10.988 -56.144 -61.331 1.00 29.61 246 SER A N 1
ATOM 2039 C CA . SER A 1 246 ? 10.509 -57.461 -61.736 1.00 29.61 246 SER A CA 1
ATOM 2040 C C . SER A 1 246 ? 9.326 -57.858 -60.854 1.00 29.61 246 SER A C 1
ATOM 2042 O O . SER A 1 246 ? 9.287 -57.607 -59.653 1.00 29.61 246 SER A O 1
ATOM 2044 N N . LYS A 1 247 ? 8.307 -58.348 -61.550 1.00 35.47 247 LYS A N 1
ATOM 2045 C CA . LYS A 1 247 ? 6.969 -58.733 -61.104 1.00 35.47 247 LYS A CA 1
ATOM 2046 C C . LYS A 1 247 ? 6.998 -60.046 -60.310 1.00 35.47 247 LYS A C 1
ATOM 2048 O O . LYS A 1 247 ? 7.826 -60.891 -60.630 1.00 35.47 247 LYS A O 1
ATOM 2053 N N . GLU A 1 248 ? 5.969 -60.212 -59.466 1.00 34.44 248 GLU A N 1
ATOM 2054 C CA . GLU A 1 248 ? 5.527 -61.445 -58.764 1.00 34.44 248 GLU A CA 1
ATOM 2055 C C . GLU A 1 248 ? 6.384 -61.756 -57.512 1.00 34.44 248 GLU A C 1
ATOM 2057 O O . GLU A 1 248 ? 7.600 -61.674 -57.568 1.00 34.44 248 GLU A O 1
ATOM 2062 N N . GLU A 1 249 ? 5.865 -62.000 -56.303 1.00 34.69 249 GLU A N 1
ATOM 2063 C CA . GLU A 1 249 ? 4.638 -62.670 -55.847 1.00 34.69 249 GLU A CA 1
ATOM 2064 C C . GLU A 1 249 ? 4.098 -62.014 -54.549 1.00 34.69 249 GLU A C 1
ATOM 2066 O O . GLU A 1 249 ? 4.845 -61.418 -53.773 1.00 34.69 249 GLU A O 1
ATOM 2071 N N . GLU A 1 250 ? 2.784 -62.108 -54.320 1.00 43.78 250 GLU A N 1
ATOM 2072 C CA . GLU A 1 250 ? 2.129 -61.742 -53.058 1.00 43.78 250 GLU A CA 1
ATOM 2073 C C . GLU A 1 250 ? 2.503 -62.746 -51.952 1.00 43.78 250 GLU A C 1
ATOM 2075 O O . GLU A 1 250 ? 1.993 -63.865 -51.935 1.00 43.78 250 GLU A O 1
ATOM 2080 N N . GLU A 1 251 ? 3.319 -62.328 -50.983 1.00 36.97 251 GLU A N 1
ATOM 2081 C CA . GLU A 1 251 ? 3.304 -62.903 -49.635 1.00 36.97 251 GLU A CA 1
ATOM 2082 C C . GLU A 1 251 ? 2.849 -61.833 -48.636 1.00 36.97 251 GLU A C 1
ATOM 2084 O O . GLU A 1 251 ? 3.441 -60.764 -48.484 1.00 36.97 251 GLU A O 1
ATOM 2089 N N . GLU A 1 252 ? 1.730 -62.124 -47.978 1.00 44.94 252 GLU A N 1
ATOM 2090 C CA . GLU A 1 252 ? 1.102 -61.313 -46.943 1.00 44.94 252 GLU A CA 1
ATOM 2091 C C . GLU A 1 252 ? 1.980 -61.330 -45.673 1.00 44.94 252 GLU A C 1
ATOM 2093 O O . GLU A 1 252 ? 1.764 -62.118 -44.748 1.00 44.94 252 GLU A O 1
ATOM 2098 N N . GLU A 1 253 ? 3.005 -60.472 -45.613 1.00 37.34 253 GLU A N 1
ATOM 2099 C CA . GLU A 1 253 ? 3.770 -60.241 -44.383 1.00 37.34 253 GLU A CA 1
ATOM 2100 C C . GLU A 1 253 ? 2.885 -59.533 -43.347 1.00 37.34 253 GLU A C 1
ATOM 2102 O O . GLU A 1 253 ? 2.662 -58.319 -43.367 1.00 37.34 253 GLU A O 1
ATOM 2107 N N . LYS A 1 254 ? 2.373 -60.317 -42.395 1.00 44.81 254 LYS A N 1
ATOM 2108 C CA . LYS A 1 254 ? 1.764 -59.785 -41.174 1.00 44.81 254 LYS A CA 1
ATOM 2109 C C . LYS A 1 254 ? 2.827 -59.006 -40.391 1.00 44.81 254 LYS A C 1
ATOM 2111 O O . LYS A 1 254 ? 3.908 -59.548 -40.157 1.00 44.81 254 LYS A O 1
ATOM 2116 N N . PRO A 1 255 ? 2.530 -57.783 -39.919 1.00 39.16 255 PRO A N 1
ATOM 2117 C CA . PRO A 1 255 ? 3.478 -57.022 -39.122 1.00 39.16 255 PRO A CA 1
ATOM 2118 C C . PRO A 1 255 ? 3.819 -57.811 -37.855 1.00 39.16 255 PRO A C 1
ATOM 2120 O O . PRO A 1 255 ? 2.930 -58.201 -37.095 1.00 39.16 255 PRO A O 1
ATOM 2123 N N . VAL A 1 256 ? 5.111 -58.053 -37.630 1.00 45.56 256 VAL A N 1
ATOM 2124 C CA . VAL A 1 256 ? 5.614 -58.591 -36.365 1.00 45.56 256 VAL A CA 1
ATOM 2125 C C . VAL A 1 256 ? 5.332 -57.543 -35.292 1.00 45.56 256 VAL A C 1
ATOM 2127 O O . VAL A 1 256 ? 6.032 -56.538 -35.183 1.00 45.56 256 VAL A O 1
ATOM 2130 N N . ILE A 1 257 ? 4.264 -57.760 -34.525 1.00 45.81 257 ILE A N 1
ATOM 2131 C CA . ILE A 1 257 ? 3.977 -57.000 -33.311 1.00 45.81 257 ILE A CA 1
ATOM 2132 C C . ILE A 1 257 ? 5.129 -57.311 -32.341 1.00 45.81 257 ILE A C 1
ATOM 2134 O O . ILE A 1 257 ? 5.354 -58.491 -32.048 1.00 45.81 257 ILE A O 1
ATOM 2138 N N . PRO A 1 258 ? 5.893 -56.305 -31.875 1.00 48.28 258 PRO A N 1
ATOM 2139 C CA . PRO A 1 258 ? 6.900 -56.516 -30.843 1.00 48.28 258 PRO A CA 1
ATOM 2140 C C . PRO A 1 258 ? 6.242 -57.211 -29.644 1.00 48.28 258 PRO A C 1
ATOM 2142 O O . PRO A 1 258 ? 5.130 -56.819 -29.286 1.00 48.28 258 PRO A O 1
ATOM 2145 N N . PRO A 1 259 ? 6.866 -58.230 -29.023 1.00 51.03 259 PRO A N 1
ATOM 2146 C CA . PRO A 1 259 ? 6.312 -58.815 -27.809 1.00 51.03 259 PRO A CA 1
ATOM 2147 C C . PRO A 1 259 ? 6.079 -57.697 -26.792 1.00 51.03 259 PRO A C 1
ATOM 2149 O O . PRO A 1 259 ? 6.961 -56.854 -26.621 1.00 51.03 259 PRO A O 1
ATOM 2152 N N . ASP A 1 260 ? 4.900 -57.693 -26.159 1.00 44.66 260 ASP A N 1
ATOM 2153 C CA . ASP A 1 260 ? 4.536 -56.774 -25.079 1.00 44.66 260 ASP A CA 1
ATOM 2154 C C . ASP A 1 260 ? 5.607 -56.849 -23.983 1.00 44.66 260 ASP A C 1
ATOM 2156 O O . ASP A 1 260 ? 5.559 -57.667 -23.061 1.00 44.66 260 ASP A O 1
ATOM 2160 N N . LEU A 1 261 ? 6.615 -55.987 -24.092 1.00 48.19 261 LEU A N 1
ATOM 2161 C CA . LEU A 1 261 ? 7.449 -55.626 -22.970 1.00 48.19 261 LEU A CA 1
ATOM 2162 C C . LEU A 1 261 ? 6.533 -54.796 -22.088 1.00 48.19 261 LEU A C 1
ATOM 2164 O O . LEU A 1 261 ? 6.291 -53.619 -22.352 1.00 48.19 261 LEU A O 1
ATOM 2168 N N . ASN A 1 262 ? 5.986 -55.446 -21.065 1.00 54.81 262 ASN A N 1
ATOM 2169 C CA . ASN A 1 262 ? 5.289 -54.789 -19.975 1.00 54.81 262 ASN A CA 1
ATOM 2170 C C . ASN A 1 262 ? 6.340 -53.984 -19.196 1.00 54.81 262 ASN A C 1
ATOM 2172 O O . ASN A 1 262 ? 6.884 -54.447 -18.198 1.00 54.81 262 ASN A O 1
ATOM 2176 N N . ILE A 1 263 ? 6.732 -52.842 -19.763 1.00 48.94 263 ILE A N 1
ATOM 2177 C CA . ILE A 1 263 ? 7.592 -51.845 -19.139 1.00 48.94 263 ILE A CA 1
ATOM 2178 C C . ILE A 1 263 ? 6.685 -51.171 -18.114 1.00 48.94 263 ILE A C 1
ATOM 2180 O O . ILE A 1 263 ? 5.751 -50.477 -18.527 1.00 48.94 263 ILE A O 1
ATOM 2184 N N . PRO A 1 264 ? 6.887 -51.409 -16.807 1.00 53.59 264 PRO A N 1
ATOM 2185 C CA . PRO A 1 264 ? 6.051 -50.788 -15.797 1.00 53.59 264 PRO A CA 1
ATOM 2186 C C . PRO A 1 264 ? 6.144 -49.271 -15.950 1.00 53.59 264 PRO A C 1
ATOM 2188 O O . PRO A 1 264 ? 7.215 -48.737 -16.259 1.00 53.59 264 PRO A O 1
ATOM 2191 N N . ASP A 1 265 ? 5.013 -48.595 -15.768 1.00 56.81 265 ASP A N 1
ATOM 2192 C CA . ASP A 1 265 ? 4.936 -47.143 -15.843 1.00 56.81 265 ASP A CA 1
ATOM 2193 C C . ASP A 1 265 ? 6.015 -46.534 -14.932 1.00 56.81 265 ASP A C 1
ATOM 2195 O O . ASP A 1 265 ? 6.224 -46.965 -13.797 1.00 56.81 265 ASP A O 1
ATOM 2199 N N . PHE A 1 266 ? 6.743 -45.533 -15.420 1.00 52.34 266 PHE A N 1
ATOM 2200 C CA . PHE A 1 266 ? 7.803 -44.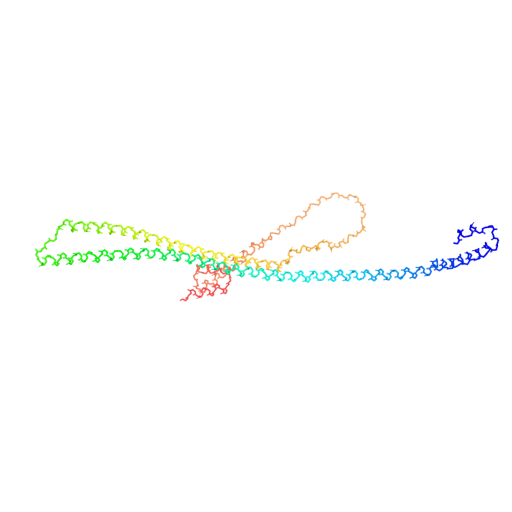884 -14.643 1.00 52.34 266 PHE A CA 1
ATOM 2201 C C . PHE A 1 266 ? 7.259 -44.341 -13.310 1.00 52.34 266 PHE A C 1
ATOM 2203 O O . PHE A 1 266 ? 7.964 -44.334 -12.304 1.00 52.34 266 PHE A O 1
ATOM 2210 N N . LEU A 1 267 ? 5.978 -43.958 -13.292 1.00 53.47 267 LEU A N 1
ATOM 2211 C CA . LEU A 1 267 ? 5.253 -43.569 -12.086 1.00 53.47 267 LEU A CA 1
ATOM 2212 C C . LEU A 1 267 ? 5.023 -44.747 -11.128 1.00 53.47 267 LEU A C 1
ATOM 2214 O O . LEU A 1 267 ? 5.249 -44.583 -9.933 1.00 53.47 267 LEU A O 1
ATOM 2218 N N . SER A 1 268 ? 4.672 -45.940 -11.626 1.00 56.47 268 SER A N 1
ATOM 2219 C CA . SER A 1 268 ? 4.515 -47.121 -10.766 1.00 56.47 268 SER A CA 1
ATOM 2220 C C . SER A 1 268 ? 5.848 -47.582 -10.179 1.00 56.47 268 SER A C 1
ATOM 2222 O O . SER A 1 268 ? 5.888 -48.001 -9.030 1.00 56.47 268 SER A O 1
ATOM 2224 N N . ILE A 1 269 ? 6.954 -47.436 -10.920 1.00 56.22 269 ILE A N 1
ATOM 2225 C CA . ILE A 1 269 ? 8.300 -47.746 -10.410 1.00 56.22 269 ILE A CA 1
ATOM 2226 C C . ILE A 1 269 ? 8.718 -46.746 -9.324 1.00 56.22 269 ILE A C 1
ATOM 2228 O O . ILE A 1 269 ? 9.307 -47.159 -8.331 1.00 56.22 269 ILE A O 1
ATOM 2232 N N . LEU A 1 270 ? 8.414 -45.448 -9.473 1.00 55.09 270 LEU A N 1
ATOM 2233 C CA . LEU A 1 270 ? 8.700 -44.455 -8.428 1.00 55.09 270 LEU A CA 1
ATOM 2234 C C . LEU A 1 270 ? 7.858 -44.665 -7.166 1.00 55.09 270 LEU A C 1
ATOM 2236 O O . LEU A 1 270 ? 8.378 -44.511 -6.062 1.00 55.09 270 LEU A O 1
ATOM 2240 N N . ASP A 1 271 ? 6.586 -45.025 -7.313 1.00 65.50 271 ASP A N 1
ATOM 2241 C CA . ASP A 1 271 ? 5.720 -45.313 -6.170 1.00 65.50 271 ASP A CA 1
ATOM 2242 C C . ASP A 1 271 ? 6.163 -46.607 -5.458 1.00 65.50 271 ASP A C 1
ATOM 2244 O O . ASP A 1 271 ? 6.180 -46.668 -4.226 1.00 65.50 271 ASP A O 1
ATOM 2248 N N . GLU A 1 272 ? 6.605 -47.625 -6.207 1.00 70.00 272 GLU A N 1
ATOM 2249 C CA . GLU A 1 272 ? 7.168 -48.867 -5.661 1.00 70.00 272 GLU A CA 1
ATOM 2250 C C . GLU A 1 272 ? 8.511 -48.645 -4.952 1.00 70.00 272 GLU A C 1
ATOM 2252 O O . GLU A 1 272 ? 8.728 -49.195 -3.868 1.00 70.00 272 GLU A O 1
ATOM 2257 N N . THR A 1 273 ? 9.409 -47.822 -5.507 1.00 72.44 273 THR A N 1
ATOM 2258 C CA . THR A 1 273 ? 10.691 -47.511 -4.856 1.00 72.44 273 THR A CA 1
ATOM 2259 C C . THR A 1 273 ? 10.493 -46.660 -3.606 1.00 72.44 273 THR A C 1
ATOM 2261 O O . THR A 1 273 ? 11.099 -46.959 -2.577 1.00 72.44 273 THR A O 1
ATOM 2264 N N . GLN A 1 274 ? 9.587 -45.678 -3.631 1.00 79.81 274 GLN A N 1
ATOM 2265 C CA . GLN A 1 274 ? 9.238 -44.895 -2.442 1.00 79.81 274 GLN A CA 1
ATOM 2266 C C . GLN A 1 274 ? 8.566 -45.750 -1.361 1.00 79.81 274 GLN A C 1
ATOM 2268 O O . GLN A 1 274 ? 8.855 -45.582 -0.175 1.00 79.81 274 GLN A O 1
ATOM 227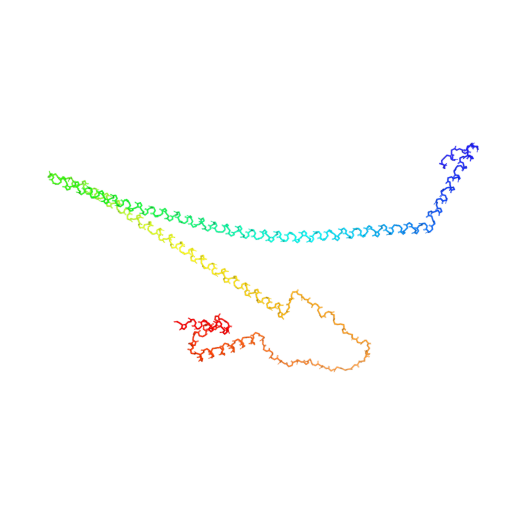3 N N . ALA A 1 275 ? 7.707 -46.700 -1.739 1.00 80.75 275 ALA A N 1
ATOM 2274 C CA . ALA A 1 275 ? 7.108 -47.638 -0.793 1.00 80.75 275 ALA A CA 1
ATOM 2275 C C . ALA A 1 275 ? 8.154 -48.592 -0.186 1.00 80.75 275 ALA A C 1
ATOM 2277 O O . ALA A 1 275 ? 8.115 -48.868 1.016 1.00 80.75 275 ALA A O 1
ATOM 2278 N N . ALA A 1 276 ? 9.118 -49.063 -0.982 1.00 85.19 276 ALA A N 1
ATOM 2279 C CA . ALA A 1 276 ? 10.212 -49.902 -0.500 1.00 85.19 276 ALA A CA 1
ATOM 2280 C C . ALA A 1 276 ? 11.133 -49.146 0.473 1.00 85.19 276 ALA A C 1
ATOM 2282 O O . ALA A 1 276 ? 11.507 -49.684 1.518 1.00 85.19 276 ALA A O 1
ATOM 2283 N N . GLU A 1 277 ? 11.456 -47.885 0.175 1.00 88.06 277 GLU A N 1
ATOM 2284 C CA . GLU A 1 277 ? 12.220 -47.010 1.068 1.00 88.06 277 GLU A CA 1
ATOM 2285 C C . GLU A 1 277 ? 11.471 -46.731 2.374 1.00 88.06 277 GLU A C 1
ATOM 2287 O O . GLU A 1 277 ? 12.066 -46.839 3.449 1.00 88.06 277 GLU A O 1
ATOM 2292 N N . PHE A 1 278 ? 10.162 -46.463 2.300 1.00 90.06 278 PHE A N 1
ATOM 2293 C CA . PHE A 1 278 ? 9.308 -46.280 3.475 1.00 90.06 278 PHE A CA 1
ATOM 2294 C C . PHE A 1 278 ? 9.349 -47.508 4.388 1.00 90.06 278 PHE A C 1
ATOM 2296 O O . PHE A 1 278 ? 9.565 -47.377 5.590 1.00 90.06 278 PHE A O 1
ATOM 2303 N N . LEU A 1 279 ? 9.182 -48.712 3.831 1.00 89.56 279 LEU A N 1
ATOM 2304 C CA . LEU A 1 279 ? 9.217 -49.952 4.610 1.00 89.56 279 LEU A CA 1
ATOM 2305 C C . LEU A 1 279 ? 10.600 -50.214 5.216 1.00 89.56 279 LEU A C 1
ATOM 2307 O O . LEU A 1 279 ? 10.687 -50.622 6.372 1.00 89.56 279 LEU A O 1
ATOM 2311 N N . ASN A 1 280 ? 11.675 -49.943 4.474 1.00 91.81 280 ASN A N 1
ATOM 2312 C CA . ASN A 1 280 ? 13.038 -50.116 4.970 1.00 91.81 280 ASN A CA 1
ATOM 2313 C C . ASN A 1 280 ? 13.341 -49.163 6.140 1.00 91.81 280 ASN A C 1
ATOM 2315 O O . ASN A 1 280 ? 13.844 -49.590 7.179 1.00 91.81 280 ASN A O 1
ATOM 2319 N N . LEU A 1 281 ? 12.981 -47.883 6.012 1.00 92.81 281 LEU A N 1
ATOM 2320 C CA . LEU A 1 281 ? 13.163 -46.894 7.077 1.00 92.81 281 LEU A CA 1
ATOM 2321 C C . LEU A 1 281 ? 12.256 -47.157 8.275 1.00 92.81 281 LEU A C 1
ATOM 2323 O O . LEU A 1 281 ? 12.700 -47.021 9.413 1.00 92.81 281 LEU A O 1
ATOM 2327 N N . LEU A 1 282 ? 11.015 -47.582 8.032 1.00 90.06 282 LEU A N 1
ATOM 2328 C CA . LEU A 1 282 ? 10.088 -47.953 9.091 1.00 90.06 282 LEU A CA 1
ATOM 2329 C C . LEU A 1 282 ? 10.651 -49.100 9.930 1.00 90.06 282 LEU A C 1
ATOM 2331 O O . LEU A 1 282 ? 10.627 -49.013 11.156 1.00 90.06 282 LEU A O 1
ATOM 2335 N N . THR A 1 283 ? 11.200 -50.135 9.291 1.00 91.62 283 THR A N 1
ATOM 2336 C CA . THR A 1 283 ? 11.851 -51.248 9.992 1.00 91.62 283 THR A CA 1
ATOM 2337 C C . THR A 1 283 ? 13.100 -50.785 10.741 1.00 91.62 283 THR A C 1
ATOM 2339 O O . THR A 1 283 ? 13.213 -51.052 11.933 1.00 91.62 283 THR A O 1
ATOM 2342 N N . GLN A 1 284 ? 13.993 -50.021 10.100 1.00 93.44 284 GLN A N 1
ATOM 2343 C CA . GLN A 1 284 ? 15.216 -49.517 10.747 1.00 93.44 284 GLN A CA 1
ATOM 2344 C C . GLN A 1 284 ? 14.919 -48.665 11.988 1.00 93.44 284 GLN A C 1
ATOM 2346 O O . GLN A 1 284 ? 15.594 -48.783 13.007 1.00 93.44 284 GLN A O 1
ATOM 2351 N N . PHE A 1 285 ? 13.914 -47.789 11.926 1.00 93.69 285 PHE A N 1
ATOM 2352 C CA . PHE A 1 285 ? 13.552 -46.936 13.060 1.00 93.69 285 PHE A CA 1
ATOM 2353 C C . PHE A 1 285 ? 12.819 -47.721 14.147 1.00 93.69 285 PHE A C 1
ATOM 2355 O O . PHE A 1 285 ? 12.998 -47.453 15.334 1.00 93.69 285 PHE A O 1
ATOM 2362 N N . HIS A 1 286 ? 12.054 -48.741 13.767 1.00 91.06 286 HIS A N 1
ATOM 2363 C CA . HIS A 1 286 ? 11.434 -49.637 14.730 1.00 91.06 286 HIS A CA 1
ATOM 2364 C C . HIS A 1 286 ? 12.477 -50.456 15.507 1.00 91.06 286 HIS A C 1
ATOM 2366 O O . HIS A 1 286 ? 12.366 -50.585 16.724 1.00 91.06 286 HIS A O 1
ATOM 2372 N N . GLU A 1 287 ? 13.535 -50.930 14.841 1.00 92.12 287 GLU A N 1
ATOM 2373 C CA . GLU A 1 287 ? 14.671 -51.618 15.477 1.00 92.12 287 GLU A CA 1
ATOM 2374 C C . GLU A 1 287 ? 15.453 -50.716 16.448 1.00 92.12 287 GLU A C 1
ATOM 2376 O O . GLU A 1 287 ? 16.014 -51.206 17.427 1.00 92.12 287 GLU A O 1
ATOM 2381 N N . MET A 1 288 ? 15.444 -49.396 16.231 1.00 88.50 288 MET A N 1
ATOM 2382 C CA . MET A 1 288 ? 16.015 -48.410 17.161 1.00 88.50 288 MET A CA 1
ATOM 2383 C C . MET A 1 288 ? 15.102 -48.076 18.354 1.00 88.50 288 MET A C 1
ATOM 2385 O O . MET A 1 288 ? 15.513 -47.325 19.237 1.00 88.50 288 MET A O 1
ATOM 2389 N N . GLY A 1 289 ? 13.893 -48.646 18.419 1.00 88.31 289 GLY A N 1
ATOM 2390 C CA . GLY A 1 289 ? 12.990 -48.541 19.570 1.00 88.31 289 GLY A CA 1
ATOM 2391 C C . GLY A 1 289 ? 11.921 -47.448 19.482 1.00 88.31 289 GLY A C 1
ATOM 2392 O O . GLY A 1 289 ? 11.208 -47.230 20.462 1.00 88.31 289 GLY A O 1
ATOM 2393 N N . PHE A 1 290 ? 11.767 -46.776 18.336 1.00 91.56 290 PHE A N 1
ATOM 2394 C CA . PHE A 1 290 ? 10.727 -45.757 18.151 1.00 91.56 290 PHE A CA 1
ATOM 2395 C C . PHE A 1 290 ? 9.330 -46.382 17.949 1.00 91.56 290 PHE A C 1
ATOM 2397 O O . PHE A 1 290 ? 9.179 -47.489 17.413 1.00 91.56 290 PHE A O 1
ATOM 2404 N N . GLN A 1 291 ? 8.277 -45.668 18.366 1.00 88.50 291 GLN A N 1
ATOM 2405 C CA . GLN A 1 291 ? 6.895 -46.136 18.228 1.00 88.50 291 GLN A CA 1
ATOM 2406 C C . GLN A 1 291 ? 6.442 -46.103 16.764 1.00 88.50 291 GLN A C 1
ATOM 2408 O O . GLN A 1 291 ? 6.625 -45.119 16.051 1.00 88.50 291 GLN A O 1
ATOM 2413 N N . GLN A 1 292 ? 5.773 -47.168 16.313 1.00 83.31 292 GLN A N 1
ATOM 2414 C CA . GLN A 1 292 ? 5.425 -47.342 14.898 1.00 83.31 292 GLN A CA 1
ATOM 2415 C C . GLN A 1 292 ? 4.522 -46.225 14.344 1.00 83.31 292 GLN A C 1
ATOM 2417 O O . GLN A 1 292 ? 4.627 -45.876 13.170 1.00 83.31 292 GLN A O 1
ATOM 2422 N N . ASN A 1 293 ? 3.642 -45.655 15.170 1.00 82.56 293 ASN A N 1
ATOM 2423 C CA . ASN A 1 293 ? 2.750 -44.570 14.751 1.00 82.56 293 ASN A CA 1
ATOM 2424 C C . ASN A 1 293 ? 3.508 -43.251 14.534 1.00 82.56 293 ASN A C 1
ATOM 2426 O O . ASN A 1 293 ? 3.226 -42.548 13.568 1.00 82.56 293 ASN A O 1
ATOM 2430 N N . GLU A 1 294 ? 4.500 -42.963 15.376 1.00 84.81 294 GLU A N 1
ATOM 2431 C CA . GLU A 1 294 ? 5.347 -41.769 15.272 1.00 84.81 294 GLU A CA 1
ATOM 2432 C C . GLU A 1 294 ? 6.283 -41.868 14.068 1.00 84.81 294 GLU A C 1
ATOM 2434 O O . GLU A 1 294 ? 6.393 -40.926 13.289 1.00 84.81 294 GLU A O 1
ATOM 2439 N N . ILE A 1 295 ? 6.882 -43.043 13.844 1.00 85.88 295 ILE A N 1
ATOM 2440 C CA . ILE A 1 295 ? 7.718 -43.300 12.666 1.00 85.88 295 ILE A CA 1
ATOM 2441 C C . ILE A 1 295 ? 6.932 -43.043 11.373 1.00 85.88 295 ILE A C 1
ATOM 2443 O O . ILE A 1 295 ? 7.429 -42.369 10.475 1.00 85.88 295 ILE A O 1
ATOM 2447 N N . LYS A 1 296 ? 5.698 -43.558 11.272 1.00 86.00 296 LYS A N 1
ATOM 2448 C CA . LYS A 1 296 ? 4.848 -43.371 10.083 1.00 86.00 296 LYS A CA 1
ATOM 2449 C C . LYS A 1 296 ? 4.519 -41.900 9.843 1.00 86.00 296 LYS A C 1
ATOM 2451 O O . LYS A 1 296 ? 4.594 -41.452 8.705 1.00 86.00 296 LYS A O 1
ATOM 2456 N N . GLU A 1 297 ? 4.157 -41.165 10.894 1.00 84.56 297 GLU A N 1
ATOM 2457 C CA . GLU A 1 297 ? 3.853 -39.733 10.807 1.00 84.56 297 GLU A CA 1
ATOM 2458 C C . GLU A 1 297 ? 5.068 -38.952 10.294 1.00 84.56 297 GLU A C 1
ATOM 2460 O O . GLU A 1 297 ? 4.971 -38.225 9.307 1.00 84.56 297 GLU A O 1
ATOM 2465 N N . VAL A 1 298 ? 6.230 -39.165 10.911 1.00 88.06 298 VAL A N 1
ATOM 2466 C CA . VAL A 1 298 ? 7.456 -38.435 10.586 1.00 88.06 298 VAL A CA 1
ATOM 2467 C C . VAL A 1 298 ? 7.974 -38.805 9.186 1.00 88.06 298 VAL A C 1
ATOM 2469 O O . VAL A 1 298 ? 8.365 -37.919 8.427 1.00 88.06 298 VAL A O 1
ATOM 2472 N N . LEU A 1 299 ? 7.922 -40.080 8.782 1.00 88.44 299 LEU A N 1
ATOM 2473 C CA . LEU A 1 299 ? 8.317 -40.496 7.427 1.00 88.44 299 LEU A CA 1
ATOM 2474 C C . LEU A 1 299 ? 7.397 -39.926 6.338 1.00 88.44 299 LEU A C 1
ATOM 2476 O O . LEU A 1 299 ? 7.886 -39.582 5.263 1.00 88.44 299 LEU A O 1
ATOM 2480 N N . LEU A 1 300 ? 6.095 -39.780 6.615 1.00 84.81 300 LEU A N 1
ATOM 2481 C CA . LEU A 1 300 ? 5.149 -39.137 5.697 1.00 84.81 300 LEU A CA 1
ATOM 2482 C C . LEU A 1 300 ? 5.399 -37.629 5.578 1.00 84.81 300 LEU A C 1
ATOM 2484 O O . LEU A 1 300 ? 5.311 -37.083 4.481 1.00 84.81 300 LEU A O 1
ATOM 2488 N N . VAL A 1 301 ? 5.727 -36.956 6.684 1.00 84.12 301 VAL A N 1
ATOM 2489 C CA . VAL A 1 301 ? 6.024 -35.513 6.696 1.00 84.12 301 VAL A CA 1
ATOM 2490 C C . VAL A 1 301 ? 7.330 -35.199 5.962 1.00 84.12 301 VAL A C 1
ATOM 2492 O O . VAL A 1 301 ? 7.412 -34.188 5.265 1.00 84.12 301 VAL A O 1
ATOM 2495 N N . HIS A 1 302 ? 8.337 -36.068 6.083 1.00 85.75 302 HIS A N 1
ATOM 2496 C CA . HIS A 1 302 ? 9.664 -35.859 5.489 1.00 85.75 302 HIS A CA 1
ATOM 2497 C C . HIS A 1 302 ? 9.900 -36.604 4.176 1.00 85.75 302 HIS A C 1
ATOM 2499 O O . HIS A 1 302 ? 11.048 -36.671 3.743 1.00 85.75 302 HIS A O 1
ATOM 2505 N N . GLU A 1 303 ? 8.858 -37.156 3.546 1.00 85.12 303 GLU A N 1
ATOM 2506 C CA . GLU A 1 303 ? 8.948 -37.871 2.261 1.00 85.12 303 GLU A CA 1
ATOM 2507 C C . GLU A 1 303 ? 10.076 -38.929 2.253 1.00 85.12 303 GLU A C 1
ATOM 2509 O O . GLU A 1 303 ? 10.924 -38.947 1.365 1.00 85.12 303 GLU A O 1
ATOM 2514 N N . ASN A 1 304 ? 10.135 -39.784 3.283 1.00 85.50 304 ASN A N 1
ATOM 2515 C CA . ASN A 1 304 ? 11.180 -40.809 3.465 1.00 85.50 304 ASN A CA 1
ATOM 2516 C C . ASN A 1 304 ? 12.624 -40.281 3.606 1.00 85.50 304 ASN A C 1
ATOM 2518 O O . ASN A 1 304 ? 13.588 -41.041 3.503 1.00 85.50 304 ASN A O 1
ATOM 2522 N N . HIS A 1 305 ? 12.830 -38.995 3.904 1.00 88.88 305 HIS A N 1
ATOM 2523 C CA . HIS A 1 305 ? 14.173 -38.453 4.109 1.00 88.88 305 HIS A CA 1
ATOM 2524 C C . HIS A 1 305 ? 14.761 -38.872 5.469 1.00 88.88 305 HIS A C 1
ATOM 2526 O O . HIS A 1 305 ? 14.569 -38.200 6.486 1.00 88.88 305 HIS A O 1
ATOM 2532 N N . ARG A 1 306 ? 15.554 -39.953 5.469 1.00 89.38 306 ARG A N 1
ATOM 2533 C CA . ARG A 1 306 ? 16.144 -40.600 6.659 1.00 89.38 306 ARG A CA 1
ATOM 2534 C C . ARG A 1 306 ? 16.678 -39.641 7.727 1.00 89.38 306 ARG A C 1
ATOM 2536 O O . ARG A 1 306 ? 16.297 -39.760 8.883 1.00 89.38 306 ARG A O 1
ATOM 2543 N N . GLU A 1 307 ? 17.569 -38.719 7.362 1.00 87.81 307 GLU A N 1
ATOM 2544 C CA . GLU A 1 307 ? 18.258 -37.859 8.342 1.00 87.81 307 GLU A CA 1
ATOM 2545 C C . GLU A 1 307 ? 17.299 -36.918 9.079 1.00 87.81 307 GLU A C 1
ATOM 2547 O O . GLU A 1 307 ? 17.354 -36.821 10.299 1.00 87.81 307 GLU A O 1
ATOM 2552 N N . ARG A 1 308 ? 16.367 -36.292 8.351 1.00 88.25 308 ARG A N 1
ATOM 2553 C CA . ARG A 1 308 ? 15.371 -35.375 8.922 1.00 88.25 308 ARG A CA 1
ATOM 2554 C C . ARG A 1 308 ? 14.359 -36.108 9.787 1.00 88.25 308 ARG A C 1
ATOM 2556 O O . ARG A 1 308 ? 13.978 -35.618 10.843 1.00 88.25 308 ARG A O 1
ATOM 2563 N N . ALA A 1 309 ? 13.951 -37.295 9.342 1.00 89.38 309 ALA A N 1
ATOM 2564 C CA . ALA A 1 309 ? 13.029 -38.118 10.099 1.00 89.38 309 ALA A CA 1
ATOM 2565 C C . ALA A 1 309 ? 13.660 -38.630 11.406 1.00 89.38 309 ALA A C 1
ATOM 2567 O O . ALA A 1 309 ? 13.003 -38.635 12.442 1.00 89.38 309 ALA A O 1
ATOM 2568 N N . LEU A 1 310 ? 14.944 -39.002 11.384 1.00 90.25 310 LEU A N 1
ATOM 2569 C CA . LEU A 1 310 ? 15.672 -39.394 12.591 1.00 90.25 310 LEU A CA 1
ATOM 2570 C C . LEU A 1 310 ? 15.866 -38.212 13.551 1.00 90.25 310 LEU A C 1
ATOM 2572 O O . LEU A 1 310 ? 15.665 -38.376 14.749 1.00 90.25 310 LEU A O 1
ATOM 2576 N N . GLU A 1 311 ? 16.221 -37.033 13.034 1.00 89.62 311 GLU A N 1
ATOM 2577 C CA . GLU A 1 311 ? 16.378 -35.811 13.832 1.00 89.62 311 GLU A CA 1
ATOM 2578 C C . GLU A 1 311 ? 15.077 -35.457 14.568 1.00 89.62 311 GLU A C 1
ATOM 2580 O O . GLU A 1 311 ? 15.093 -35.245 15.779 1.00 89.62 311 GLU A O 1
ATOM 2585 N N . GLU A 1 312 ? 13.929 -35.483 13.880 1.00 88.75 312 GLU A N 1
ATOM 2586 C CA . GLU A 1 312 ? 12.639 -35.211 14.522 1.00 88.75 312 GLU A CA 1
ATOM 2587 C C . GLU A 1 312 ? 12.230 -36.304 15.520 1.00 88.75 312 GLU A C 1
ATOM 2589 O O . GLU A 1 312 ? 11.730 -35.987 16.600 1.00 88.75 312 GLU A O 1
ATOM 2594 N N . LEU A 1 313 ? 12.469 -37.583 15.208 1.00 89.56 313 LEU A N 1
ATOM 2595 C CA . LEU A 1 313 ? 12.190 -38.677 16.143 1.00 89.56 313 LEU A CA 1
ATOM 2596 C C . LEU A 1 313 ? 13.048 -38.578 17.410 1.00 89.56 313 LEU A C 1
ATOM 2598 O O . LEU A 1 313 ? 12.534 -38.795 18.502 1.00 89.56 313 LEU A O 1
ATOM 2602 N N . MET A 1 314 ? 14.324 -38.203 17.294 1.00 86.19 314 MET A N 1
ATOM 2603 C CA . MET A 1 314 ? 15.199 -37.991 18.451 1.00 86.19 314 MET A CA 1
ATOM 2604 C C . MET A 1 314 ? 14.757 -36.794 19.300 1.00 86.19 314 MET A C 1
ATOM 2606 O O . MET A 1 314 ? 14.772 -36.889 20.523 1.00 86.19 314 MET A O 1
ATOM 2610 N N . MET A 1 315 ? 14.296 -35.708 18.673 1.00 84.19 315 MET A N 1
ATOM 2611 C CA . MET A 1 315 ? 13.768 -34.530 19.375 1.00 84.19 315 MET A CA 1
ATOM 2612 C C . MET A 1 315 ? 12.469 -34.809 20.146 1.00 84.19 315 MET A C 1
ATOM 2614 O O . MET A 1 315 ? 12.172 -34.108 21.107 1.00 84.19 315 MET A O 1
ATOM 2618 N N . ARG A 1 316 ? 11.673 -35.804 19.729 1.00 79.06 316 ARG A N 1
ATOM 2619 C CA . ARG A 1 316 ? 10.432 -36.206 20.419 1.00 79.06 316 ARG A CA 1
ATOM 2620 C C . ARG A 1 316 ? 10.672 -37.156 21.605 1.00 79.06 316 ARG A C 1
ATOM 2622 O O . ARG A 1 316 ? 9.738 -37.397 22.364 1.00 79.06 316 ARG A O 1
ATOM 2629 N N . VAL A 1 317 ? 11.881 -37.712 21.743 1.00 62.38 317 VAL A N 1
ATOM 2630 C CA . VAL A 1 317 ? 12.260 -38.657 22.817 1.00 62.38 317 VAL A CA 1
ATOM 2631 C C . VAL A 1 317 ? 12.873 -37.952 24.046 1.00 62.38 317 VAL A C 1
ATOM 2633 O O . VAL A 1 317 ? 13.079 -38.603 25.071 1.00 62.38 317 VAL A O 1
ATOM 2636 N N . GLU A 1 318 ? 13.107 -36.635 23.987 1.00 49.72 318 GLU A N 1
ATOM 2637 C CA . GLU A 1 318 ? 13.443 -35.787 25.153 1.00 49.72 318 GLU A CA 1
ATOM 2638 C C . GLU A 1 318 ? 12.207 -35.366 25.967 1.00 49.72 318 GLU A C 1
ATOM 2640 O O . GLU A 1 318 ? 12.295 -35.392 27.218 1.00 49.72 318 GLU A O 1
#

Organism: Acipenser ruthenus (NCBI:txid7906)

Sequence (318 aa):
MCQVLKQNVENESLWSESYVKALAVKKELQEKLKTLDDPVYIEDVKKKLARIRKKRLRLQRKKREQALEKQEEEARAAEREAQIDKWRMKCVQQVEEKKREQELKAAADSVLSEVRKKQADSKRMMDILRSLEKLRKLRKEAVARKGIHPEATADEAFEQQVAVLRKVIVKRTVVYDAEEKALRVMLEGEQEEERKRELERKHKKEREKVLQRKRHVESMLFGNSGGIMNWLDEVPFRIPAGFEESKEEEEEEKPVIPPDLNIPDFLSILDETQAAEFLNLLTQFHEMGFQQNEIKEVLLVHENHRERALEELMMRVE